Protein AF-A0A7C5TB62-F1 (afdb_monomer)

Structure (mmCIF, N/CA/C/O backbone):
data_AF-A0A7C5TB62-F1
#
_entry.id   AF-A0A7C5TB62-F1
#
loop_
_atom_site.group_PDB
_atom_site.id
_atom_site.type_symbol
_atom_site.label_atom_id
_atom_site.label_alt_id
_atom_site.label_comp_id
_atom_site.label_asym_id
_atom_site.label_entity_id
_atom_site.label_seq_id
_atom_site.pdbx_PDB_ins_code
_atom_site.Cartn_x
_atom_site.Cartn_y
_atom_site.Cartn_z
_atom_site.occupancy
_atom_site.B_iso_or_equiv
_atom_site.auth_seq_id
_atom_site.auth_comp_id
_atom_site.auth_asym_id
_atom_site.auth_atom_id
_atom_site.pdbx_PDB_model_num
ATOM 1 N N . MET A 1 1 ? 50.282 13.488 -34.162 1.00 50.22 1 MET A N 1
ATOM 2 C CA . MET A 1 1 ? 50.168 13.227 -32.706 1.00 50.22 1 MET A CA 1
ATOM 3 C C . MET A 1 1 ? 48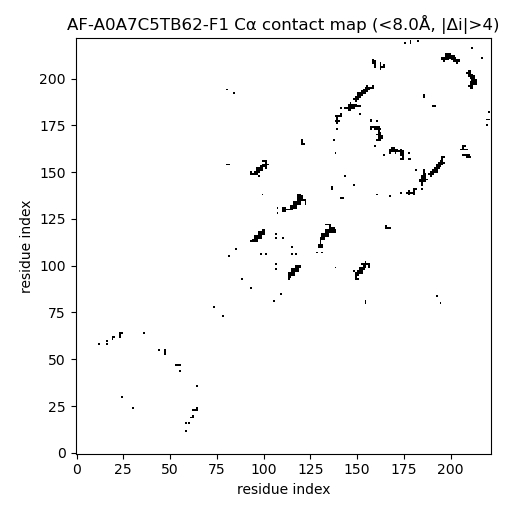.853 12.516 -32.414 1.00 50.22 1 MET A C 1
ATOM 5 O O . MET A 1 1 ? 47.792 13.112 -32.572 1.00 50.22 1 MET A O 1
ATOM 9 N N . PHE A 1 2 ? 48.908 11.233 -32.048 1.00 51.69 2 PHE A N 1
ATOM 10 C CA . PHE A 1 2 ? 47.725 10.450 -31.676 1.00 51.69 2 PHE A CA 1
ATOM 11 C C . PHE A 1 2 ? 47.099 11.044 -30.403 1.00 51.69 2 PHE A C 1
ATOM 13 O O . PHE A 1 2 ? 47.756 11.151 -29.369 1.00 51.69 2 PHE A O 1
ATOM 20 N N . ASN A 1 3 ? 45.838 11.477 -30.472 1.00 72.06 3 ASN A N 1
ATOM 21 C CA . ASN A 1 3 ? 45.173 12.125 -29.342 1.00 72.06 3 ASN A CA 1
ATOM 22 C C . ASN A 1 3 ? 44.682 11.064 -28.342 1.00 72.06 3 ASN A C 1
ATOM 24 O O . ASN A 1 3 ? 43.541 10.599 -28.401 1.00 72.06 3 ASN A O 1
ATOM 28 N N . LEU A 1 4 ? 45.564 10.699 -27.410 1.00 65.62 4 LEU A N 1
ATOM 29 C CA . LEU A 1 4 ? 45.335 9.730 -26.330 1.00 65.62 4 LEU A CA 1
ATOM 30 C C . LEU A 1 4 ? 44.057 10.011 -25.517 1.00 65.62 4 LEU A C 1
ATOM 32 O O . LEU A 1 4 ? 43.430 9.082 -25.007 1.00 65.62 4 LEU A O 1
ATOM 36 N N . ARG A 1 5 ? 43.616 11.275 -25.434 1.00 67.25 5 ARG A N 1
ATOM 37 C CA . ARG A 1 5 ? 42.381 11.670 -24.737 1.00 67.25 5 ARG A CA 1
ATOM 38 C C . ARG A 1 5 ? 41.126 11.257 -25.513 1.00 67.25 5 ARG A C 1
ATOM 40 O O . ARG A 1 5 ? 40.166 10.787 -24.905 1.00 67.25 5 ARG A O 1
ATOM 47 N N . LYS A 1 6 ? 41.143 11.361 -26.849 1.00 66.50 6 LYS A N 1
ATOM 48 C CA . LYS A 1 6 ? 40.056 10.854 -27.709 1.00 66.50 6 LYS A CA 1
ATOM 49 C C . LYS A 1 6 ? 39.968 9.327 -27.657 1.00 66.50 6 LYS A C 1
ATOM 51 O O . LYS A 1 6 ? 38.864 8.807 -27.526 1.00 66.50 6 LYS A O 1
ATOM 56 N N . LEU A 1 7 ? 41.109 8.631 -27.674 1.00 70.88 7 LEU A N 1
ATOM 57 C CA . LEU A 1 7 ? 41.158 7.167 -27.579 1.00 70.88 7 LEU A CA 1
ATOM 58 C C . LEU A 1 7 ? 40.640 6.660 -26.221 1.00 70.88 7 LEU A C 1
ATOM 60 O O . LEU A 1 7 ? 39.781 5.784 -26.188 1.00 70.88 7 LEU A O 1
ATOM 64 N N . LYS A 1 8 ? 41.078 7.264 -25.104 1.00 65.62 8 LYS A N 1
ATOM 65 C CA . LYS A 1 8 ? 40.567 6.934 -23.759 1.00 65.62 8 LYS A CA 1
ATOM 66 C C . LYS A 1 8 ? 39.061 7.157 -23.637 1.00 65.62 8 LYS A C 1
ATOM 68 O O . LYS A 1 8 ? 38.367 6.319 -23.069 1.00 65.62 8 LYS A O 1
ATOM 73 N N . ASN A 1 9 ? 38.545 8.262 -24.176 1.00 69.25 9 ASN A N 1
ATOM 74 C CA . ASN A 1 9 ? 37.107 8.522 -24.164 1.00 69.25 9 ASN A CA 1
ATOM 75 C C . ASN A 1 9 ? 36.345 7.502 -25.014 1.00 69.25 9 ASN A C 1
ATOM 77 O O . ASN A 1 9 ? 35.301 7.034 -24.586 1.00 69.25 9 ASN A O 1
ATOM 81 N N . TRP A 1 10 ? 36.860 7.123 -26.182 1.00 69.62 10 TRP A N 1
ATOM 82 C CA . TRP A 1 10 ? 36.234 6.116 -27.040 1.00 69.62 10 TRP A CA 1
ATOM 83 C C . TRP A 1 10 ? 36.214 4.718 -26.396 1.00 69.62 10 TRP A C 1
ATOM 85 O O . TRP A 1 10 ? 35.163 4.086 -26.360 1.00 69.62 10 TRP A O 1
ATOM 95 N N . LEU A 1 11 ? 37.318 4.288 -25.774 1.00 72.38 11 LEU A N 1
ATOM 96 C CA . LEU A 1 11 ? 37.386 3.028 -25.019 1.00 72.38 11 LEU A CA 1
ATOM 97 C C . LEU A 1 11 ? 36.409 3.007 -23.835 1.00 72.38 11 LEU A C 1
ATOM 99 O O . LEU A 1 11 ? 35.684 2.032 -23.662 1.00 72.38 11 LEU A O 1
ATOM 103 N N . LYS A 1 12 ? 36.311 4.103 -23.066 1.00 67.81 12 LYS A N 1
ATOM 104 C CA . LYS A 1 12 ? 35.312 4.228 -21.989 1.00 67.81 12 LYS A CA 1
ATOM 105 C C . LYS A 1 12 ? 33.880 4.061 -22.503 1.00 67.81 12 LYS A C 1
ATOM 107 O O . LYS A 1 12 ? 33.070 3.437 -21.828 1.00 67.81 12 LYS A O 1
ATOM 112 N N . LYS A 1 13 ? 33.568 4.589 -23.693 1.00 70.19 13 LYS A N 1
ATOM 113 C CA . LYS A 1 13 ? 32.240 4.452 -24.315 1.00 70.19 13 LYS A CA 1
ATOM 114 C C . LYS A 1 13 ? 31.927 3.008 -24.694 1.00 70.19 13 LYS A C 1
ATOM 116 O O . LYS A 1 13 ? 30.808 2.566 -24.460 1.00 70.19 13 LYS A O 1
ATOM 121 N N . ILE A 1 14 ? 32.906 2.287 -25.244 1.00 74.62 14 ILE A N 1
ATOM 122 C CA . ILE A 1 14 ? 32.757 0.867 -25.587 1.00 74.62 14 ILE A CA 1
ATOM 123 C C . ILE A 1 14 ? 32.511 0.048 -24.326 1.00 74.62 14 ILE A C 1
ATOM 125 O O . ILE A 1 14 ? 31.526 -0.677 -24.280 1.00 74.62 14 ILE A O 1
ATOM 129 N N . VAL A 1 15 ? 33.337 0.230 -23.292 1.00 73.38 15 VAL A N 1
ATOM 130 C CA . VAL A 1 15 ? 33.198 -0.486 -22.014 1.00 73.38 15 VAL A CA 1
ATOM 131 C C . VAL A 1 15 ? 31.832 -0.223 -21.371 1.00 73.38 15 VAL A C 1
ATOM 133 O O . VAL A 1 15 ? 31.190 -1.152 -20.890 1.00 73.38 15 VAL A O 1
ATOM 136 N N . LEU A 1 16 ? 31.349 1.024 -21.402 1.00 68.62 16 LEU A N 1
ATOM 137 C CA . LEU A 1 16 ? 30.034 1.381 -20.863 1.00 68.62 16 LEU A CA 1
ATOM 138 C C . LEU A 1 16 ? 28.890 0.723 -21.650 1.00 68.62 16 LEU A C 1
ATOM 140 O O . LEU A 1 16 ? 27.920 0.258 -21.057 1.00 68.62 16 LEU A O 1
ATOM 144 N N . LEU A 1 17 ? 28.998 0.677 -22.981 1.00 70.56 17 LEU A N 1
ATOM 145 C CA . LEU A 1 17 ? 28.003 0.044 -23.845 1.00 70.56 17 LEU A CA 1
ATOM 146 C C . LEU A 1 17 ? 27.979 -1.475 -23.640 1.00 70.56 17 LEU A C 1
ATOM 148 O O . LEU A 1 17 ? 26.904 -2.044 -23.463 1.00 70.56 17 LEU A O 1
ATOM 152 N N . THR A 1 18 ? 29.148 -2.123 -23.607 1.00 70.94 18 THR A N 1
ATOM 153 C CA . THR A 1 18 ? 29.250 -3.563 -23.341 1.00 70.94 18 THR A CA 1
ATOM 154 C C . THR A 1 18 ? 28.724 -3.902 -21.953 1.00 70.94 18 THR A C 1
ATOM 156 O O . THR A 1 18 ? 27.965 -4.850 -21.819 1.00 70.94 18 THR A O 1
ATOM 159 N N . TYR A 1 19 ? 29.037 -3.090 -20.940 1.00 72.12 19 TYR A N 1
ATOM 160 C CA . TYR A 1 19 ? 28.526 -3.267 -19.580 1.00 72.12 19 TYR A CA 1
ATOM 161 C C . TYR A 1 19 ? 26.996 -3.157 -19.513 1.00 72.12 19 TYR A C 1
ATOM 163 O O . TYR A 1 19 ? 26.347 -4.022 -18.937 1.00 72.12 19 TYR A O 1
ATOM 171 N N . LYS A 1 20 ? 26.396 -2.147 -20.161 1.00 68.06 20 LYS A N 1
ATOM 172 C CA . LYS A 1 20 ? 24.930 -2.003 -20.241 1.00 68.06 20 LYS A CA 1
ATOM 173 C C . LYS A 1 20 ? 24.262 -3.204 -20.917 1.00 68.06 20 LYS A C 1
ATOM 175 O O . LYS A 1 20 ? 23.208 -3.641 -20.467 1.00 68.06 20 LYS A O 1
ATOM 180 N N . ILE A 1 21 ? 24.863 -3.726 -21.989 1.00 66.12 21 ILE A N 1
ATOM 181 C CA . ILE A 1 21 ? 24.357 -4.907 -22.702 1.00 66.12 21 ILE A CA 1
ATOM 182 C C . ILE A 1 21 ? 24.455 -6.149 -21.808 1.00 66.12 21 ILE A C 1
ATOM 184 O O . ILE A 1 21 ? 23.467 -6.855 -21.657 1.00 66.12 21 ILE A O 1
ATOM 188 N N . VAL A 1 22 ? 25.609 -6.388 -21.178 1.00 66.56 22 VAL A N 1
ATOM 189 C CA . VAL A 1 22 ? 25.832 -7.546 -20.295 1.00 66.56 22 VAL A CA 1
ATOM 190 C C . VAL A 1 22 ? 24.907 -7.507 -19.075 1.00 66.56 22 VAL A C 1
ATOM 192 O O . VAL A 1 22 ? 24.236 -8.495 -18.798 1.00 66.56 22 VAL A O 1
ATOM 195 N N . ASN A 1 23 ? 24.765 -6.357 -18.411 1.00 62.38 23 ASN A N 1
ATOM 196 C CA . ASN A 1 23 ? 23.842 -6.212 -17.280 1.00 62.38 23 ASN A CA 1
ATOM 197 C C . ASN A 1 23 ? 22.369 -6.411 -17.670 1.00 62.38 23 ASN A C 1
ATOM 199 O O . ASN A 1 23 ? 21.581 -6.882 -16.856 1.00 62.38 23 ASN A O 1
ATOM 203 N N . SER A 1 24 ? 21.980 -6.059 -18.900 1.00 59.78 24 SER A N 1
ATOM 204 C CA . SER A 1 24 ? 20.624 -6.311 -19.417 1.00 59.78 24 SER A CA 1
ATOM 205 C C . SER A 1 24 ? 20.353 -7.820 -19.585 1.00 59.78 24 SER A C 1
ATOM 207 O O . SER A 1 24 ? 19.219 -8.272 -19.437 1.00 59.78 24 SER A O 1
ATOM 209 N N . ILE A 1 25 ? 21.406 -8.617 -19.818 1.00 60.88 25 ILE A N 1
ATOM 210 C CA . ILE A 1 25 ? 21.339 -10.069 -20.045 1.00 60.88 25 ILE A CA 1
ATOM 211 C C . ILE A 1 25 ? 21.260 -10.876 -18.731 1.00 60.88 25 ILE A C 1
ATOM 213 O O . ILE A 1 25 ? 20.674 -11.957 -18.725 1.00 60.88 25 ILE A O 1
ATOM 217 N N . GLU A 1 26 ? 21.779 -10.378 -17.601 1.00 51.88 26 GLU A N 1
ATOM 218 C CA . GLU A 1 26 ? 21.801 -11.138 -16.331 1.00 51.88 26 GLU A CA 1
ATOM 219 C C . GLU A 1 26 ? 20.421 -11.328 -15.660 1.00 51.88 26 GLU A C 1
ATOM 221 O O . GLU A 1 26 ? 20.274 -12.155 -14.753 1.00 51.88 26 GLU A O 1
ATOM 226 N N . SER A 1 27 ? 19.362 -10.653 -16.124 1.00 49.59 27 SER A N 1
ATOM 227 C CA . SER A 1 27 ? 18.001 -10.905 -15.625 1.00 49.59 27 SER A CA 1
ATOM 228 C C . SER A 1 27 ? 17.363 -12.123 -16.318 1.00 49.59 27 SER A C 1
ATOM 230 O O . SER A 1 27 ? 16.772 -12.040 -17.386 1.00 49.59 27 SER A O 1
ATOM 232 N N . LYS A 1 28 ? 17.561 -13.289 -15.692 1.00 56.78 28 LYS A N 1
ATOM 233 C CA . LYS A 1 28 ? 16.889 -14.593 -15.874 1.00 56.78 28 LYS A CA 1
ATOM 234 C C . LYS A 1 28 ? 15.894 -14.727 -17.056 1.00 56.78 28 LYS A C 1
ATOM 236 O O . LYS A 1 28 ? 14.739 -14.329 -16.946 1.00 56.78 28 LYS A O 1
ATOM 241 N N . ARG A 1 29 ? 16.326 -15.556 -18.023 1.00 50.16 29 ARG A N 1
ATOM 242 C CA . ARG A 1 29 ? 15.610 -16.321 -19.080 1.00 50.16 29 ARG A CA 1
ATOM 243 C C . ARG A 1 29 ? 15.774 -15.785 -20.512 1.00 50.16 29 ARG A C 1
ATOM 245 O O . ARG A 1 29 ? 15.349 -14.691 -20.842 1.00 50.16 29 ARG A O 1
ATOM 252 N N . ASN A 1 30 ? 16.301 -16.683 -21.351 1.00 50.06 30 ASN A N 1
ATOM 253 C CA . ASN A 1 30 ? 16.510 -16.627 -22.802 1.00 50.06 30 ASN A CA 1
ATOM 254 C C . ASN A 1 30 ? 17.596 -15.674 -23.313 1.00 50.06 30 ASN A C 1
ATOM 256 O O . ASN A 1 30 ? 17.348 -14.550 -23.736 1.00 50.06 30 ASN A O 1
ATOM 260 N N . ILE A 1 31 ? 18.809 -16.218 -23.412 1.00 61.00 31 ILE A N 1
ATOM 261 C CA . ILE A 1 31 ? 19.751 -15.780 -24.440 1.00 61.00 31 ILE A CA 1
ATOM 262 C C . ILE A 1 31 ? 19.246 -16.336 -25.787 1.00 61.00 31 ILE A C 1
ATOM 264 O O . ILE A 1 31 ? 18.800 -17.480 -25.847 1.00 61.00 31 ILE A O 1
ATOM 268 N N . PHE A 1 32 ? 19.375 -15.514 -26.836 1.00 61.81 32 PHE A N 1
ATOM 269 C CA . PHE A 1 32 ? 19.301 -15.828 -28.276 1.00 61.81 32 PHE A CA 1
ATOM 270 C C . PHE A 1 32 ? 17.989 -15.523 -29.021 1.00 61.81 32 PHE A C 1
ATOM 272 O O . PHE A 1 32 ? 17.311 -16.408 -29.523 1.00 61.81 32 PHE A O 1
ATOM 279 N N . ASP A 1 33 ? 17.714 -14.229 -29.209 1.00 66.44 33 ASP A N 1
ATOM 280 C CA . ASP A 1 33 ? 17.779 -13.603 -30.543 1.00 66.44 33 ASP A CA 1
ATOM 281 C C . ASP A 1 33 ? 17.846 -12.074 -30.374 1.00 66.44 33 ASP A C 1
ATOM 283 O O . ASP A 1 33 ? 16.847 -11.428 -30.075 1.00 66.44 33 ASP A O 1
ATOM 287 N N . LEU A 1 34 ? 19.033 -11.477 -30.528 1.00 82.81 34 LEU A N 1
ATOM 288 C CA . LEU A 1 34 ? 19.203 -10.014 -30.532 1.00 82.81 34 LEU A CA 1
ATOM 289 C C . LEU A 1 34 ? 19.105 -9.424 -31.946 1.00 82.81 34 LEU A C 1
ATOM 291 O O . LEU A 1 34 ? 19.269 -8.213 -32.118 1.00 82.81 34 LEU A O 1
ATOM 295 N N . SER A 1 35 ? 18.852 -10.248 -32.969 1.00 87.81 35 SER A N 1
ATOM 296 C CA . SER A 1 35 ? 18.788 -9.795 -34.360 1.00 87.81 35 SER A CA 1
ATOM 297 C C . SER A 1 35 ? 17.712 -8.733 -34.543 1.00 87.81 35 SER A C 1
ATOM 299 O O . SER A 1 35 ? 17.954 -7.729 -35.214 1.00 87.81 35 SER A O 1
ATOM 301 N N . TRP A 1 36 ? 16.562 -8.890 -33.875 1.00 90.00 36 TRP A N 1
ATOM 302 C CA . TRP A 1 36 ? 15.505 -7.885 -33.889 1.00 90.00 36 TRP A CA 1
ATOM 303 C C . TRP A 1 36 ? 16.006 -6.555 -33.330 1.00 90.00 36 TRP A C 1
ATOM 305 O O . TRP A 1 36 ? 15.725 -5.519 -33.920 1.00 90.00 36 TRP A O 1
ATOM 315 N N . TYR A 1 37 ? 16.779 -6.574 -32.241 1.00 92.50 37 TYR A N 1
ATOM 316 C CA . TYR A 1 37 ? 17.252 -5.366 -31.575 1.00 92.50 37 TYR A CA 1
ATOM 317 C C . TYR A 1 37 ? 18.233 -4.611 -32.467 1.00 92.50 37 TYR A C 1
ATOM 319 O O . TYR A 1 37 ? 18.065 -3.417 -32.707 1.00 92.50 37 TYR A O 1
ATOM 327 N N . PHE A 1 38 ? 19.228 -5.309 -33.019 1.00 92.38 38 PHE A N 1
ATOM 328 C CA . PHE A 1 38 ? 20.210 -4.691 -33.910 1.00 92.38 38 PHE A CA 1
ATOM 329 C C . PHE A 1 38 ? 19.594 -4.233 -35.236 1.00 92.38 38 PHE A C 1
ATOM 331 O O . PHE A 1 38 ? 19.958 -3.169 -35.742 1.00 92.38 38 PHE A O 1
ATOM 338 N N . ARG A 1 39 ? 18.627 -4.983 -35.779 1.00 94.81 39 ARG A N 1
ATOM 339 C CA . ARG A 1 39 ? 17.846 -4.563 -36.949 1.00 94.81 39 ARG A CA 1
ATOM 340 C C . ARG A 1 39 ? 17.072 -3.281 -36.652 1.00 94.81 39 ARG A C 1
ATOM 342 O O . ARG A 1 39 ? 17.191 -2.320 -37.411 1.00 94.81 39 ARG A O 1
ATOM 349 N N . ASP A 1 40 ? 16.317 -3.253 -35.557 1.00 95.44 40 ASP A N 1
ATOM 350 C CA . ASP A 1 40 ? 15.497 -2.106 -35.165 1.00 95.44 40 ASP A CA 1
ATOM 351 C C . ASP A 1 40 ? 16.401 -0.886 -34.869 1.00 95.44 40 ASP A C 1
ATOM 353 O O . ASP A 1 40 ? 16.106 0.220 -35.322 1.00 95.44 40 ASP A O 1
ATOM 357 N N . LEU A 1 41 ? 17.566 -1.086 -34.237 1.00 95.25 41 LEU A N 1
ATOM 358 C CA . LEU A 1 41 ? 18.580 -0.049 -34.006 1.00 95.25 41 LEU A CA 1
ATOM 359 C C . LEU A 1 41 ? 19.132 0.535 -35.314 1.00 95.25 41 LEU A C 1
ATOM 361 O O . LEU A 1 41 ? 19.226 1.756 -35.462 1.00 95.25 41 LEU A O 1
ATOM 365 N N . PHE A 1 42 ? 19.492 -0.316 -36.277 1.00 94.75 42 PHE A N 1
ATOM 366 C CA . PHE A 1 42 ? 19.984 0.130 -37.578 1.00 94.75 42 PHE A CA 1
ATOM 367 C C . PHE A 1 42 ? 18.920 0.932 -38.332 1.00 94.75 42 PHE A C 1
ATOM 369 O O . PHE A 1 42 ? 19.208 2.023 -38.835 1.00 94.75 42 PHE A O 1
ATOM 376 N N . VAL A 1 43 ? 17.684 0.428 -38.370 1.00 96.25 43 VAL A N 1
ATOM 377 C CA . VAL A 1 43 ? 16.547 1.113 -38.998 1.00 96.25 43 VAL A CA 1
ATOM 378 C C . VAL A 1 43 ? 16.302 2.465 -38.323 1.00 96.25 43 VAL A C 1
ATOM 380 O O . VAL A 1 43 ? 16.259 3.491 -39.008 1.00 96.25 43 VAL A O 1
ATOM 383 N N . PHE A 1 44 ? 16.236 2.502 -36.98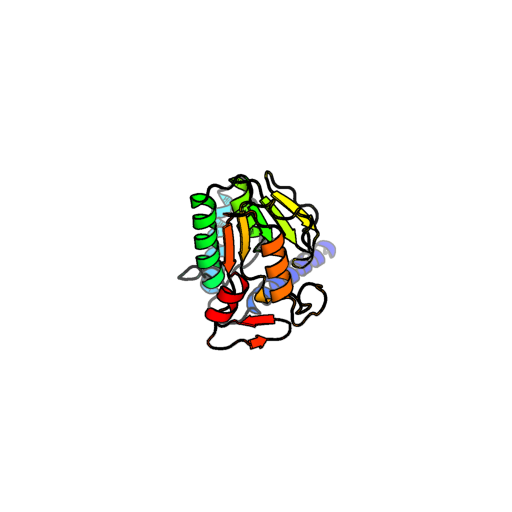9 1.00 96.12 44 PHE A N 1
ATOM 384 C CA . PHE A 1 44 ? 16.023 3.735 -36.235 1.00 96.12 44 PHE A CA 1
ATOM 385 C C . PHE A 1 44 ? 17.151 4.751 -36.452 1.00 96.12 44 PHE A C 1
ATOM 387 O O . PHE A 1 44 ? 16.867 5.926 -36.660 1.00 96.12 44 PHE A O 1
ATOM 394 N N . SER A 1 45 ? 18.418 4.320 -36.512 1.00 94.38 45 SER A N 1
ATOM 395 C CA . SER A 1 45 ? 19.568 5.212 -36.752 1.00 94.38 45 SER A CA 1
ATOM 396 C C . SER A 1 45 ? 19.496 5.978 -38.080 1.00 94.38 45 SER A C 1
ATOM 398 O O . SER A 1 45 ? 20.011 7.092 -38.199 1.00 94.38 45 SER A O 1
ATOM 400 N N . LYS A 1 46 ? 18.854 5.390 -39.098 1.00 94.38 46 LYS A N 1
ATOM 401 C CA . LYS A 1 46 ? 18.619 6.045 -40.390 1.00 94.38 46 LYS A CA 1
ATOM 402 C C . LYS A 1 46 ? 17.439 7.005 -40.315 1.00 94.38 46 LYS A C 1
ATOM 404 O O . LYS A 1 46 ? 17.524 8.111 -40.844 1.00 94.38 46 LYS A O 1
ATOM 409 N N . LEU A 1 47 ? 16.349 6.576 -39.678 1.00 95.44 47 LEU A N 1
ATOM 410 C CA . LEU A 1 47 ? 15.119 7.358 -39.551 1.00 95.44 47 LEU A CA 1
ATOM 411 C C . LEU A 1 47 ? 15.291 8.577 -38.641 1.00 95.44 47 LEU A C 1
ATOM 413 O O . LEU A 1 47 ? 14.749 9.638 -38.948 1.00 95.44 47 LEU A O 1
ATOM 417 N N . SER A 1 48 ? 16.081 8.457 -37.572 1.00 94.44 48 SER A N 1
ATOM 418 C CA . SER A 1 48 ? 16.293 9.518 -36.583 1.00 94.44 48 SER A CA 1
ATOM 419 C C . SER A 1 48 ? 16.854 10.800 -37.200 1.00 94.44 48 SER A C 1
ATOM 421 O O . SER A 1 48 ? 16.487 11.887 -36.770 1.00 94.44 48 SER A O 1
ATOM 423 N N . ARG A 1 49 ? 17.629 10.702 -38.292 1.00 92.06 49 ARG A N 1
ATOM 424 C CA . ARG A 1 49 ? 18.162 11.855 -39.047 1.00 92.06 49 ARG A CA 1
ATOM 425 C C . ARG A 1 49 ? 17.084 12.802 -39.584 1.00 92.06 49 ARG A C 1
ATOM 427 O O . ARG A 1 49 ? 17.386 13.955 -39.875 1.00 92.06 49 ARG A O 1
ATOM 434 N N . LYS A 1 50 ? 15.845 12.325 -39.747 1.00 95.12 50 LYS A N 1
ATOM 435 C CA . LYS A 1 50 ? 14.713 13.148 -40.198 1.00 95.12 50 LYS A CA 1
ATOM 436 C C . LYS A 1 50 ? 14.139 14.019 -39.078 1.00 95.12 50 LYS A C 1
ATOM 438 O O . LYS A 1 50 ? 13.565 15.064 -39.368 1.00 95.12 50 LYS A O 1
ATOM 443 N N . ASN A 1 51 ? 14.284 13.611 -37.817 1.00 94.75 51 ASN A N 1
ATOM 444 C CA . ASN A 1 51 ? 13.760 14.347 -36.674 1.00 94.75 51 ASN A CA 1
ATOM 445 C C . ASN A 1 51 ? 14.841 15.267 -36.092 1.00 94.75 51 ASN A C 1
ATOM 447 O O . ASN A 1 51 ? 15.677 14.835 -35.307 1.00 94.75 51 ASN A O 1
ATOM 451 N N . LYS A 1 52 ? 14.803 16.552 -36.461 1.00 93.56 52 LYS A N 1
ATOM 452 C CA . LYS A 1 52 ? 15.777 17.558 -35.998 1.00 93.56 52 LYS A CA 1
ATOM 453 C C . LYS A 1 52 ? 15.602 17.967 -34.527 1.00 93.56 52 LYS A C 1
ATOM 455 O O . LYS A 1 52 ? 16.490 18.613 -33.985 1.00 93.56 52 LYS A O 1
ATOM 460 N N . ASN A 1 53 ? 14.488 17.592 -33.893 1.00 96.06 53 ASN A N 1
ATOM 461 C CA . ASN A 1 53 ? 14.181 17.953 -32.506 1.00 96.06 53 ASN A CA 1
ATOM 462 C C . ASN A 1 53 ? 14.741 16.947 -31.488 1.00 96.06 53 ASN A C 1
ATOM 464 O O . ASN A 1 53 ? 14.720 17.223 -30.293 1.00 96.06 53 ASN A O 1
ATOM 468 N N . LEU A 1 54 ? 15.220 15.781 -31.938 1.00 93.69 54 LEU A N 1
ATOM 469 C CA . LEU A 1 54 ? 15.760 14.730 -31.076 1.00 93.69 54 LEU A CA 1
ATOM 470 C C . LEU A 1 54 ? 17.196 14.394 -31.475 1.00 93.69 54 LEU A C 1
ATOM 472 O O . LEU A 1 54 ? 17.514 14.240 -32.652 1.00 93.69 54 LEU A O 1
ATOM 476 N N . ILE A 1 55 ? 18.063 14.235 -30.477 1.00 92.44 55 ILE A N 1
ATOM 477 C CA . ILE A 1 55 ? 19.458 13.844 -30.678 1.00 92.44 55 ILE A CA 1
ATOM 478 C C . ILE A 1 55 ? 19.568 12.335 -30.471 1.00 92.44 55 ILE A C 1
ATOM 480 O O . ILE A 1 55 ? 19.226 11.819 -29.411 1.00 92.44 55 ILE A O 1
ATOM 484 N N . PHE A 1 56 ? 20.070 11.625 -31.479 1.00 93.50 56 PHE A N 1
ATOM 485 C CA . PHE A 1 56 ? 20.375 10.201 -31.381 1.00 93.50 56 PHE A CA 1
ATOM 486 C C . PHE A 1 56 ? 21.889 9.988 -31.378 1.00 93.50 56 PHE A C 1
ATOM 488 O O . PHE A 1 56 ? 22.548 10.212 -32.395 1.00 93.50 56 PHE A O 1
ATOM 495 N N . ASN A 1 57 ? 22.433 9.504 -30.258 1.00 91.75 57 ASN A N 1
ATOM 496 C CA . ASN A 1 57 ? 23.834 9.105 -30.154 1.00 91.75 57 ASN A CA 1
ATOM 497 C C . ASN A 1 57 ? 23.951 7.629 -29.775 1.00 91.75 57 ASN A C 1
ATOM 499 O O . ASN A 1 57 ? 23.296 7.157 -28.850 1.00 91.75 57 ASN A O 1
ATOM 503 N N . LEU A 1 58 ? 24.889 6.921 -30.407 1.00 86.88 58 LEU A N 1
ATOM 504 C CA . LEU A 1 58 ? 25.149 5.508 -30.104 1.00 86.88 58 LEU A CA 1
ATOM 505 C C . LEU A 1 58 ? 25.630 5.266 -28.659 1.00 86.88 58 LEU A C 1
ATOM 507 O O . LEU A 1 58 ? 25.468 4.173 -28.132 1.00 86.88 58 LEU A O 1
ATOM 511 N N . ILE A 1 59 ? 26.220 6.273 -28.008 1.00 88.31 59 ILE A N 1
ATOM 512 C CA . ILE A 1 59 ? 26.658 6.177 -26.604 1.00 88.31 59 ILE A CA 1
ATOM 513 C C . ILE A 1 59 ? 25.477 6.181 -25.616 1.00 88.31 59 ILE A C 1
ATOM 515 O O . ILE A 1 59 ? 25.562 5.586 -24.539 1.00 88.31 59 ILE A O 1
ATOM 519 N N . ASP A 1 60 ? 24.370 6.815 -26.000 1.00 91.31 60 ASP A N 1
ATOM 520 C CA . ASP A 1 60 ? 23.194 6.993 -25.145 1.00 91.31 60 ASP A CA 1
ATOM 521 C C . ASP A 1 60 ? 22.218 5.811 -25.265 1.00 91.31 60 ASP A C 1
ATOM 523 O O . ASP A 1 60 ? 21.167 5.801 -24.631 1.00 91.31 60 ASP A O 1
ATOM 527 N N . ILE A 1 61 ? 22.577 4.779 -26.038 1.00 91.56 61 ILE A N 1
ATOM 528 C CA . ILE A 1 61 ? 21.777 3.564 -26.188 1.00 91.56 61 ILE A CA 1
ATOM 529 C C . ILE A 1 61 ? 21.577 2.877 -24.826 1.00 91.56 61 ILE A C 1
ATOM 531 O O . ILE A 1 61 ? 22.512 2.712 -24.031 1.00 91.56 61 ILE A O 1
ATOM 535 N N . TYR A 1 62 ? 20.336 2.446 -24.591 1.00 89.56 62 TYR A N 1
ATOM 536 C CA . TYR A 1 62 ? 19.897 1.703 -23.415 1.00 89.56 62 TYR A CA 1
ATOM 537 C C . TYR A 1 62 ? 19.013 0.517 -23.859 1.00 89.56 62 TYR A C 1
ATOM 539 O O . TYR A 1 62 ? 17.865 0.731 -24.251 1.00 89.56 62 TYR A O 1
ATOM 547 N N . PRO A 1 63 ? 19.547 -0.720 -23.917 1.00 89.44 63 PRO A N 1
ATOM 548 C CA . PRO A 1 63 ? 18.801 -1.886 -24.397 1.00 89.44 63 PRO A CA 1
ATOM 549 C C . PRO A 1 63 ? 17.761 -2.397 -23.381 1.00 89.44 63 PRO A C 1
ATOM 551 O O . PRO A 1 63 ? 18.125 -2.994 -22.367 1.00 89.44 63 PRO A O 1
ATOM 554 N N . CYS A 1 64 ? 16.472 -2.238 -23.696 1.00 89.12 64 CYS A N 1
ATOM 555 C CA . CYS A 1 64 ? 15.353 -2.857 -22.971 1.00 89.12 64 CYS A CA 1
ATOM 556 C C . CYS A 1 64 ? 14.938 -4.170 -23.656 1.00 89.12 64 CYS A C 1
ATOM 558 O O . CYS A 1 64 ? 13.961 -4.225 -24.402 1.00 89.12 64 CYS A O 1
ATOM 560 N N . LEU A 1 65 ? 15.741 -5.221 -23.482 1.00 87.69 65 LEU A N 1
ATOM 561 C CA . LEU A 1 65 ? 15.627 -6.453 -24.276 1.00 87.69 65 LEU A CA 1
ATOM 562 C C . LEU A 1 65 ? 14.415 -7.318 -23.906 1.00 87.69 65 LEU A C 1
ATOM 564 O O . LEU A 1 65 ? 13.926 -8.074 -24.743 1.00 87.69 65 LEU A O 1
ATOM 568 N N . ASN A 1 66 ? 13.908 -7.161 -22.684 1.00 83.94 66 ASN A N 1
ATOM 569 C CA . ASN A 1 66 ? 12.856 -8.007 -22.125 1.00 83.94 66 ASN A CA 1
ATOM 570 C C . ASN A 1 66 ? 11.448 -7.409 -22.259 1.00 83.94 66 ASN A C 1
ATOM 572 O O . ASN A 1 66 ? 10.479 -8.082 -21.926 1.00 83.94 66 ASN A O 1
ATOM 576 N N . ASP A 1 67 ? 11.314 -6.182 -22.772 1.00 88.25 67 ASP A N 1
ATOM 577 C CA . ASP A 1 67 ? 10.027 -5.473 -22.810 1.00 88.25 67 ASP A CA 1
ATOM 578 C C . ASP A 1 67 ? 9.181 -5.848 -24.036 1.00 88.25 67 ASP A C 1
ATOM 580 O O . ASP A 1 67 ? 7.952 -5.744 -24.007 1.00 88.25 67 ASP A O 1
ATOM 584 N N . LYS A 1 68 ? 9.819 -6.317 -25.120 1.00 88.50 68 LYS A N 1
ATOM 585 C CA . LYS A 1 68 ? 9.159 -6.714 -26.377 1.00 88.50 68 LYS A CA 1
ATOM 586 C C . LYS A 1 68 ? 8.493 -8.089 -26.239 1.00 88.50 68 LYS A C 1
ATOM 588 O O . LYS A 1 68 ? 8.886 -9.070 -26.867 1.00 88.50 68 LYS A O 1
ATOM 593 N N . THR A 1 69 ? 7.479 -8.151 -25.386 1.00 89.19 69 THR A N 1
ATOM 594 C CA . THR A 1 69 ? 6.703 -9.350 -25.050 1.00 89.19 69 THR A CA 1
ATOM 595 C C . THR A 1 69 ? 5.389 -9.406 -25.834 1.00 89.19 69 THR A C 1
ATOM 597 O O . THR A 1 69 ? 4.917 -8.399 -26.358 1.00 89.19 69 THR A O 1
ATOM 600 N N . LYS A 1 70 ? 4.777 -10.597 -25.938 1.00 94.31 70 LYS A N 1
ATOM 601 C CA . LYS A 1 70 ? 3.449 -10.760 -26.568 1.00 94.31 70 LYS A CA 1
ATOM 602 C C . LYS A 1 70 ? 2.310 -10.194 -25.711 1.00 94.31 70 LYS A C 1
ATOM 604 O O . LYS A 1 70 ? 1.275 -9.816 -26.249 1.00 94.31 70 LYS A O 1
ATOM 609 N N . HIS A 1 71 ? 2.499 -10.169 -24.394 1.00 93.56 71 HIS A N 1
ATOM 610 C CA . HIS A 1 71 ? 1.508 -9.735 -23.417 1.00 93.56 71 HIS A CA 1
ATOM 611 C C . HIS A 1 71 ? 2.187 -8.894 -22.346 1.00 93.56 71 HIS A C 1
ATOM 613 O O . HIS A 1 71 ? 3.277 -9.238 -21.896 1.00 93.56 71 HIS A O 1
ATOM 619 N N . THR A 1 72 ? 1.515 -7.837 -21.899 1.00 91.81 72 THR A N 1
ATOM 620 C CA . THR A 1 72 ? 1.976 -7.028 -20.772 1.00 91.81 72 THR A CA 1
ATOM 621 C C . THR A 1 72 ? 1.946 -7.862 -19.486 1.00 91.81 72 THR A C 1
ATOM 623 O O . THR A 1 72 ? 0.885 -8.392 -19.148 1.00 91.81 72 THR A O 1
ATOM 626 N N . PRO A 1 73 ? 3.067 -7.994 -18.755 1.00 90.69 73 PRO A N 1
ATOM 627 C CA . PRO A 1 73 ? 3.069 -8.684 -17.473 1.00 90.69 73 PRO A CA 1
ATOM 628 C C . PRO A 1 73 ? 2.266 -7.883 -16.442 1.00 90.69 73 PRO A C 1
ATOM 630 O O . PRO A 1 73 ? 2.429 -6.669 -16.318 1.00 90.69 73 PRO A O 1
ATOM 633 N N . VAL A 1 74 ? 1.413 -8.576 -15.692 1.00 90.81 74 VAL A N 1
ATOM 634 C CA . VAL A 1 74 ? 0.604 -8.008 -14.609 1.00 90.81 74 VAL A CA 1
ATOM 635 C C . VAL A 1 74 ? 0.816 -8.866 -13.369 1.00 90.81 74 VAL A C 1
ATOM 637 O O . VAL A 1 74 ? 0.679 -10.085 -13.442 1.00 90.81 74 VAL A O 1
ATOM 640 N N . GLU A 1 75 ? 1.158 -8.238 -12.244 1.00 90.69 75 GLU A N 1
ATOM 641 C CA . GLU A 1 75 ? 1.111 -8.897 -10.937 1.00 90.69 75 GLU A CA 1
ATOM 642 C C . GLU A 1 75 ? -0.362 -8.904 -10.488 1.00 90.69 75 GLU A C 1
ATOM 644 O O . GLU A 1 75 ? -0.938 -7.830 -10.302 1.00 90.69 75 GLU A O 1
ATOM 649 N N . PRO A 1 76 ? -1.020 -10.074 -10.426 1.00 90.25 76 PRO A N 1
ATOM 650 C CA . PRO A 1 76 ? -2.470 -10.133 -10.297 1.00 90.25 76 PRO A CA 1
ATOM 651 C C . PRO A 1 76 ? -2.978 -9.670 -8.929 1.00 90.25 76 PRO A C 1
ATOM 653 O O . PRO A 1 76 ? -4.061 -9.091 -8.873 1.00 90.25 76 PRO A O 1
ATOM 656 N N . ILE A 1 77 ? -2.238 -9.908 -7.842 1.00 90.44 77 ILE A N 1
ATOM 657 C CA . ILE A 1 77 ? -2.721 -9.648 -6.480 1.00 90.44 77 ILE A CA 1
ATOM 658 C C . ILE A 1 77 ? -2.946 -8.148 -6.288 1.00 90.44 77 ILE A C 1
ATOM 660 O O . ILE A 1 77 ? -4.078 -7.724 -6.053 1.00 90.44 77 ILE A O 1
ATOM 664 N N . TYR A 1 78 ? -1.907 -7.338 -6.480 1.00 93.00 78 TYR A N 1
ATOM 665 C CA . TYR A 1 78 ? -1.990 -5.886 -6.372 1.00 93.00 78 TYR A CA 1
ATOM 666 C C . TYR A 1 78 ? -2.875 -5.295 -7.466 1.00 93.00 78 TYR A C 1
ATOM 668 O O . TYR A 1 78 ? -3.622 -4.360 -7.199 1.00 93.00 78 TYR A O 1
ATOM 676 N N . PHE A 1 79 ? -2.870 -5.858 -8.681 1.00 95.25 79 PHE A N 1
ATOM 677 C CA . PHE A 1 79 ? -3.717 -5.354 -9.764 1.00 95.25 79 PHE A CA 1
ATOM 678 C C . PHE A 1 79 ? -5.210 -5.401 -9.411 1.00 95.25 79 PHE A C 1
ATOM 680 O O . PHE A 1 79 ? -5.906 -4.390 -9.530 1.00 95.25 79 PHE A O 1
ATOM 687 N N . TYR A 1 80 ? -5.710 -6.555 -8.960 1.00 97.19 80 TYR A N 1
ATOM 688 C CA . TYR A 1 80 ? -7.124 -6.693 -8.608 1.00 97.19 80 TYR A CA 1
ATOM 689 C C . TYR A 1 80 ? -7.460 -6.016 -7.279 1.00 97.19 80 TYR A C 1
ATOM 691 O O . TYR A 1 80 ? -8.511 -5.378 -7.179 1.00 97.19 80 TYR A O 1
ATOM 699 N N . GLN A 1 81 ? -6.578 -6.117 -6.282 1.00 97.19 81 GLN A N 1
ATOM 700 C CA . GLN A 1 81 ? -6.749 -5.476 -4.980 1.00 97.19 81 GLN A CA 1
ATOM 701 C C . GLN A 1 81 ? -6.886 -3.961 -5.110 1.00 97.19 81 GLN A C 1
ATOM 703 O O . GLN A 1 81 ? -7.848 -3.381 -4.607 1.00 97.19 81 GLN A O 1
ATOM 708 N N . ASP A 1 82 ? -5.940 -3.324 -5.796 1.00 97.50 82 ASP A N 1
ATOM 709 C CA . ASP A 1 82 ? -5.863 -1.870 -5.869 1.00 97.50 82 ASP A CA 1
ATOM 710 C C . ASP A 1 82 ? -7.058 -1.306 -6.646 1.00 97.50 82 ASP A C 1
ATOM 712 O O . ASP A 1 82 ? -7.666 -0.316 -6.231 1.00 97.50 82 ASP A O 1
ATOM 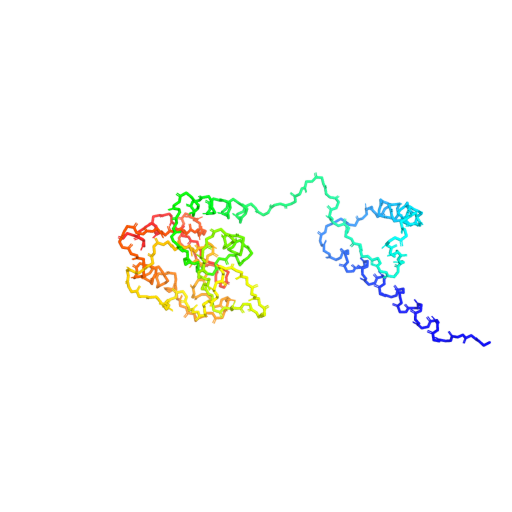716 N N . ALA A 1 83 ? -7.463 -1.980 -7.728 1.00 98.00 83 ALA A N 1
ATOM 717 C CA . ALA A 1 83 ? -8.660 -1.626 -8.485 1.00 98.00 83 ALA A CA 1
ATOM 718 C C . ALA A 1 83 ? -9.945 -1.791 -7.653 1.00 98.00 83 ALA A C 1
ATOM 720 O O . ALA A 1 83 ? -10.825 -0.924 -7.679 1.00 98.00 83 ALA A O 1
ATOM 721 N N . TRP A 1 84 ? -10.064 -2.886 -6.893 1.00 98.38 84 TRP A N 1
ATOM 722 C CA . TRP A 1 84 ? -11.209 -3.135 -6.017 1.00 98.38 84 TRP A CA 1
ATOM 723 C C . TRP A 1 84 ? -11.307 -2.098 -4.892 1.00 98.38 84 TRP A C 1
ATOM 725 O O . TRP A 1 84 ? -12.388 -1.540 -4.679 1.00 98.38 84 TRP A O 1
ATOM 735 N N . ALA A 1 85 ? -10.194 -1.811 -4.213 1.00 98.38 85 ALA A N 1
ATOM 736 C CA . ALA A 1 85 ? -10.141 -0.864 -3.107 1.00 98.38 85 ALA A CA 1
ATOM 737 C C . ALA A 1 85 ? -10.457 0.558 -3.584 1.00 98.38 85 ALA A C 1
ATOM 739 O O . ALA A 1 85 ? -11.309 1.222 -2.994 1.00 98.38 85 ALA A O 1
ATOM 740 N N . ALA A 1 86 ? -9.863 0.995 -4.702 1.00 98.38 86 ALA A N 1
ATOM 741 C CA . ALA A 1 86 ? -10.159 2.295 -5.300 1.00 98.38 86 ALA A CA 1
ATOM 742 C C . ALA A 1 86 ? -11.653 2.440 -5.631 1.00 98.38 86 ALA A C 1
ATOM 744 O O . ALA A 1 86 ? -12.275 3.435 -5.256 1.00 98.38 86 ALA A O 1
ATOM 745 N N . ARG A 1 87 ? -12.261 1.422 -6.262 1.00 98.44 87 ARG A N 1
ATOM 746 C CA . ARG A 1 87 ? -13.708 1.412 -6.525 1.00 98.44 87 ARG A CA 1
ATOM 747 C C . ARG A 1 87 ? -14.507 1.580 -5.232 1.00 98.44 87 ARG A C 1
ATOM 749 O O . ARG A 1 87 ? -15.401 2.420 -5.189 1.00 98.44 87 ARG A O 1
ATOM 756 N N . LYS A 1 88 ? -14.184 0.816 -4.183 1.00 98.44 88 LYS A N 1
ATOM 757 C CA . LYS A 1 88 ? -14.897 0.887 -2.899 1.00 98.44 88 LYS A CA 1
ATOM 758 C C . LYS A 1 88 ? -14.778 2.260 -2.249 1.00 98.44 88 LYS A C 1
ATOM 760 O O . LYS A 1 88 ? -15.790 2.825 -1.853 1.00 98.44 88 LYS A O 1
ATOM 765 N N . ILE A 1 89 ? -13.578 2.828 -2.211 1.00 98.31 89 ILE A N 1
ATOM 766 C CA . ILE A 1 89 ? -13.332 4.170 -1.674 1.00 98.31 89 ILE A CA 1
ATOM 767 C C . ILE A 1 89 ? -14.192 5.218 -2.403 1.00 98.31 89 ILE A C 1
ATOM 769 O O . ILE A 1 89 ? -14.837 6.047 -1.761 1.00 98.31 89 ILE A O 1
ATOM 773 N N . PHE A 1 90 ? -14.260 5.165 -3.736 1.00 97.31 90 PHE A N 1
ATOM 774 C CA . PHE A 1 90 ? -15.040 6.131 -4.515 1.00 97.31 90 PHE A CA 1
ATOM 775 C C . PHE A 1 90 ? -16.557 5.912 -4.455 1.00 97.31 90 PHE A C 1
ATOM 777 O O . PHE A 1 90 ? -17.305 6.885 -4.541 1.00 97.31 90 PHE A O 1
ATOM 784 N N . GLU A 1 91 ? -17.025 4.676 -4.268 1.00 97.75 91 GLU A N 1
ATOM 785 C CA . GLU A 1 91 ? -18.437 4.384 -3.978 1.00 97.75 91 GLU A CA 1
ATOM 786 C C . GLU A 1 91 ? -18.862 4.987 -2.630 1.00 97.75 91 GLU A C 1
ATOM 788 O O . GLU A 1 91 ? -19.946 5.561 -2.527 1.00 97.75 91 GLU A O 1
ATOM 793 N N . LEU A 1 92 ? -17.989 4.903 -1.619 1.00 97.62 92 LEU A N 1
ATOM 794 C CA . LEU A 1 92 ? -18.247 5.391 -0.261 1.00 97.62 92 LEU A CA 1
ATOM 795 C C . LEU A 1 92 ? -18.205 6.921 -0.136 1.00 97.62 92 LEU A C 1
ATOM 797 O O . LEU A 1 92 ? -18.834 7.469 0.767 1.00 97.62 92 LEU A O 1
ATOM 801 N N . LYS A 1 93 ? -17.486 7.613 -1.032 1.00 96.69 93 LYS A N 1
ATOM 802 C CA . LYS A 1 93 ? -17.340 9.084 -1.062 1.00 96.69 93 LYS A CA 1
ATOM 803 C C . LYS A 1 93 ? -16.988 9.702 0.308 1.00 96.69 93 LYS A C 1
ATOM 805 O O . LYS A 1 93 ? -17.669 10.635 0.745 1.00 96.69 93 LYS A O 1
ATOM 810 N N . PRO A 1 94 ? -15.944 9.213 1.003 1.00 97.44 94 PRO A N 1
ATOM 811 C CA . PRO A 1 94 ? -15.577 9.758 2.302 1.00 97.44 94 PRO A CA 1
ATOM 812 C C . PRO A 1 94 ? -15.035 11.187 2.169 1.00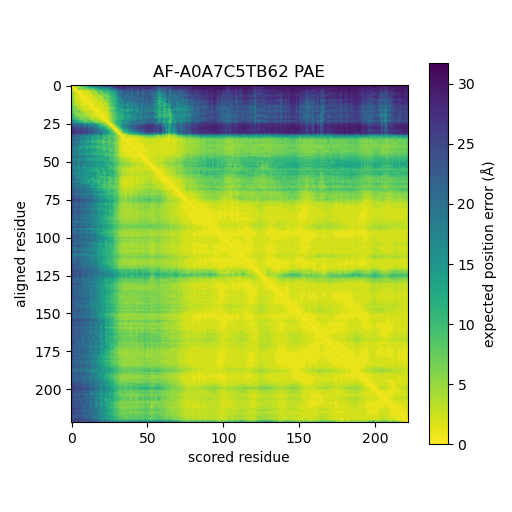 97.44 94 PRO A C 1
ATOM 814 O O . PRO A 1 94 ? -14.486 11.563 1.130 1.00 97.44 94 PRO A O 1
ATOM 817 N N . LYS A 1 95 ? -15.125 11.985 3.242 1.00 97.56 95 LYS A N 1
ATOM 818 C CA . LYS A 1 95 ? -14.541 13.343 3.255 1.00 97.56 95 LYS A CA 1
ATOM 819 C C . LYS A 1 95 ? -13.016 13.325 3.141 1.00 97.56 95 LYS A C 1
ATOM 821 O O . LYS A 1 95 ? -12.427 14.245 2.580 1.00 97.56 95 LYS A O 1
ATOM 826 N N . PHE A 1 96 ? -12.397 12.299 3.713 1.00 98.44 96 PHE A N 1
ATOM 827 C CA . PHE A 1 96 ? -10.977 11.993 3.614 1.00 98.44 96 PHE A CA 1
ATOM 828 C C . PHE A 1 96 ? -10.758 10.502 3.885 1.00 98.44 96 PHE A C 1
ATOM 830 O O . PHE A 1 96 ? -11.596 9.845 4.505 1.00 98.44 96 PHE A O 1
ATOM 837 N N . LEU A 1 97 ? -9.616 9.987 3.447 1.00 98.75 97 LEU A N 1
ATOM 838 C CA . LEU A 1 97 ? -9.148 8.635 3.731 1.00 98.75 97 LEU A CA 1
ATOM 839 C C . LEU A 1 97 ? -7.956 8.694 4.689 1.00 98.75 97 LEU A C 1
ATOM 841 O O . LEU A 1 97 ? -7.071 9.533 4.526 1.00 98.75 97 LEU A O 1
ATOM 845 N N . VAL A 1 98 ? -7.913 7.789 5.661 1.00 98.81 98 VAL A N 1
ATOM 846 C CA . VAL A 1 98 ? -6.670 7.447 6.364 1.00 98.81 98 VAL A CA 1
ATOM 847 C C . VAL A 1 98 ? -6.184 6.126 5.793 1.00 98.81 98 VAL A C 1
ATOM 849 O O . VAL A 1 98 ? -6.835 5.104 5.978 1.00 98.81 98 VAL A O 1
ATOM 852 N N . ASP A 1 99 ? -5.072 6.147 5.071 1.00 98.81 99 ASP A N 1
ATOM 853 C CA . ASP A 1 99 ? -4.444 4.928 4.571 1.00 98.81 99 ASP A CA 1
ATOM 854 C C . ASP A 1 99 ? -3.260 4.548 5.459 1.00 98.81 99 ASP A C 1
ATOM 856 O O . ASP A 1 99 ? -2.424 5.393 5.774 1.00 98.81 99 ASP A O 1
ATOM 860 N N . ILE A 1 100 ? -3.198 3.283 5.861 1.00 98.75 100 ILE A N 1
ATOM 861 C CA . ILE A 1 100 ? -2.143 2.725 6.700 1.00 98.75 100 ILE A CA 1
ATOM 862 C C . ILE A 1 100 ? -1.232 1.882 5.809 1.00 98.75 100 ILE A C 1
ATOM 864 O O . ILE A 1 100 ? -1.514 0.708 5.565 1.00 98.75 100 ILE A O 1
ATOM 868 N N . ALA A 1 101 ? -0.146 2.515 5.364 1.00 98.06 101 ALA A N 1
ATOM 869 C CA . ALA A 1 101 ? 1.034 1.963 4.701 1.00 98.06 101 ALA A CA 1
ATOM 870 C C . ALA A 1 101 ? 0.787 1.113 3.442 1.00 98.06 101 ALA A C 1
ATOM 872 O O . ALA A 1 101 ? 1.632 0.288 3.081 1.00 98.06 101 ALA A O 1
ATOM 873 N N . SER A 1 102 ? -0.337 1.309 2.746 1.00 98.00 102 SER A N 1
ATOM 874 C CA . SER A 1 102 ? -0.583 0.633 1.470 1.00 98.00 102 SER A CA 1
ATOM 875 C C . SER A 1 102 ? 0.430 1.091 0.408 1.00 98.00 102 SER A C 1
ATOM 877 O O . SER A 1 102 ? 1.257 1.981 0.621 1.00 98.00 102 SER A O 1
ATOM 879 N N . SER A 1 103 ? 0.360 0.519 -0.798 1.00 96.62 103 SER A N 1
ATOM 880 C CA . SER A 1 103 ? 1.168 0.967 -1.941 1.00 96.62 103 SER A CA 1
ATOM 881 C C . SER A 1 103 ? 1.086 2.488 -2.136 1.00 96.62 103 SER A C 1
ATOM 883 O O . SER A 1 103 ? 0.076 3.018 -2.606 1.00 96.62 103 SER A O 1
ATOM 885 N N . ILE A 1 104 ? 2.186 3.195 -1.846 1.00 96.62 104 ILE A N 1
ATOM 886 C CA . ILE A 1 104 ? 2.259 4.657 -1.980 1.00 96.62 104 ILE A CA 1
ATOM 887 C C . ILE A 1 104 ? 1.861 5.120 -3.383 1.00 96.62 104 ILE A C 1
ATOM 889 O O . ILE A 1 104 ? 1.211 6.149 -3.535 1.00 96.62 104 ILE A O 1
ATOM 893 N N . LYS A 1 105 ? 2.192 4.338 -4.418 1.00 96.19 105 LYS A N 1
ATOM 894 C CA . LYS A 1 105 ? 1.819 4.641 -5.802 1.00 96.19 105 LYS A CA 1
ATOM 895 C C . LYS A 1 105 ? 0.300 4.653 -5.957 1.00 96.19 105 LYS A C 1
ATOM 897 O O . LYS A 1 105 ? -0.251 5.625 -6.469 1.00 96.19 105 LYS A O 1
ATOM 902 N N . THR A 1 106 ? -0.368 3.607 -5.493 1.00 97.50 106 THR A N 1
ATOM 903 C CA . THR A 1 106 ? -1.823 3.450 -5.593 1.00 97.50 106 THR A CA 1
ATOM 904 C C . THR A 1 106 ? -2.541 4.548 -4.821 1.00 97.50 106 THR A C 1
ATOM 906 O O . THR A 1 106 ? -3.407 5.233 -5.366 1.00 97.50 106 THR A O 1
ATOM 909 N N . ILE A 1 107 ? -2.113 4.799 -3.585 1.00 98.25 107 ILE A N 1
ATOM 910 C CA . ILE A 1 107 ? -2.733 5.821 -2.744 1.00 98.25 107 ILE A CA 1
ATOM 911 C C . ILE A 1 107 ? -2.445 7.236 -3.260 1.00 98.25 107 ILE A C 1
ATOM 913 O O . ILE A 1 107 ? -3.317 8.099 -3.184 1.00 98.25 107 ILE A O 1
ATOM 917 N N . SER A 1 108 ? -1.284 7.475 -3.881 1.00 97.69 108 SER A N 1
ATOM 918 C CA . SER A 1 108 ? -0.983 8.762 -4.525 1.00 97.69 108 SER A CA 1
ATOM 919 C C . SER A 1 108 ? -1.926 9.075 -5.695 1.00 97.69 108 SER A C 1
ATOM 921 O O . SER A 1 108 ? -2.240 10.237 -5.941 1.00 97.69 108 SER A O 1
ATOM 923 N N . ILE A 1 109 ? -2.412 8.047 -6.402 1.00 98.00 109 ILE A N 1
ATOM 924 C CA . ILE A 1 109 ? -3.404 8.198 -7.475 1.00 98.00 109 ILE A CA 1
ATOM 925 C C . ILE A 1 109 ? -4.781 8.479 -6.870 1.00 98.00 109 ILE A C 1
ATOM 927 O O . ILE A 1 109 ? -5.458 9.414 -7.296 1.00 98.00 109 ILE A O 1
ATOM 931 N N . ILE A 1 110 ? -5.182 7.714 -5.849 1.00 98.25 110 ILE A N 1
ATOM 932 C CA . ILE A 1 110 ? -6.459 7.910 -5.145 1.00 98.25 110 ILE A CA 1
ATOM 933 C C . ILE A 1 110 ? -6.539 9.315 -4.534 1.00 98.25 110 ILE A C 1
ATOM 935 O O . ILE A 1 110 ? -7.579 9.972 -4.631 1.00 98.25 110 ILE A O 1
ATOM 939 N N . SER A 1 111 ? -5.431 9.820 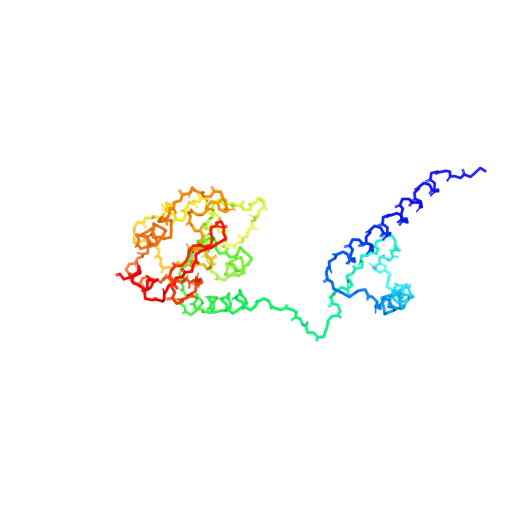-3.983 1.00 98.19 111 SER A N 1
ATOM 940 C CA . SER A 1 111 ? -5.391 11.139 -3.353 1.00 98.19 111 SER A CA 1
ATOM 941 C C . SER A 1 111 ? -5.655 12.295 -4.317 1.00 98.19 111 SER A C 1
ATOM 943 O O . SER A 1 111 ? -6.057 13.377 -3.899 1.00 98.19 111 SER A O 1
ATOM 945 N N . GLN A 1 112 ? -5.552 12.076 -5.631 1.00 97.50 112 GLN A N 1
ATOM 946 C CA . GLN A 1 112 ? -5.894 13.117 -6.604 1.00 97.50 112 GLN A CA 1
ATOM 947 C C . GLN A 1 112 ? -7.394 13.432 -6.639 1.00 97.50 112 GLN A C 1
ATOM 949 O O . GLN A 1 112 ? -7.782 14.490 -7.131 1.00 97.50 112 GLN A O 1
ATOM 954 N N . PHE A 1 113 ? -8.227 12.563 -6.062 1.00 96.69 113 PHE A N 1
ATOM 955 C CA . PHE A 1 113 ? -9.682 12.706 -6.047 1.00 96.69 113 PHE A CA 1
ATOM 956 C C . PHE A 1 113 ? -10.263 12.913 -4.645 1.00 96.69 113 PHE A C 1
ATOM 958 O O . PHE A 1 113 ? -11.332 13.507 -4.523 1.00 96.69 113 PHE A O 1
ATOM 965 N N . ILE A 1 114 ? -9.564 12.479 -3.593 1.00 97.31 114 ILE A N 1
ATOM 966 C CA . ILE A 1 114 ? -9.976 12.663 -2.196 1.00 97.31 114 ILE A CA 1
ATOM 967 C C . ILE A 1 114 ? -8.775 13.045 -1.318 1.00 97.31 114 ILE A C 1
ATOM 969 O O . ILE A 1 114 ? -7.670 12.589 -1.588 1.00 97.31 114 ILE A O 1
ATOM 973 N N . PRO A 1 115 ? -8.938 13.848 -0.254 1.00 98.50 115 PRO A N 1
ATOM 974 C CA . PRO A 1 115 ? -7.873 14.054 0.726 1.00 98.50 115 PRO A CA 1
ATOM 975 C C . PRO A 1 115 ? -7.464 12.737 1.393 1.00 98.50 115 PRO A C 1
ATOM 977 O O . PRO A 1 115 ? -8.323 11.979 1.843 1.00 98.50 115 PRO A O 1
ATOM 980 N N . VAL A 1 116 ? -6.161 12.477 1.490 1.00 98.75 116 VAL A N 1
ATOM 981 C CA . VAL A 1 116 ? -5.611 11.276 2.123 1.00 98.75 116 VAL A CA 1
ATOM 982 C C . VAL A 1 116 ? -4.552 11.643 3.158 1.00 98.75 116 VAL A C 1
ATOM 984 O O . VAL A 1 116 ? -3.625 12.401 2.868 1.00 98.75 116 VAL A O 1
ATOM 987 N N . PHE A 1 117 ? -4.666 11.048 4.342 1.00 98.69 117 PHE A N 1
ATOM 988 C CA . PHE A 1 117 ? -3.589 10.940 5.320 1.00 98.69 117 PHE A CA 1
ATOM 989 C C . PHE A 1 117 ? -2.927 9.572 5.154 1.00 98.69 117 PHE A C 1
ATOM 991 O O . PHE A 1 117 ? -3.551 8.552 5.428 1.00 98.69 117 PHE A O 1
ATOM 998 N N . PHE A 1 118 ? -1.690 9.554 4.669 1.00 98.62 118 PHE A N 1
ATOM 999 C CA . PHE A 1 118 ? -0.900 8.344 4.467 1.00 98.62 118 PHE A CA 1
ATOM 1000 C C . PHE A 1 118 ? 0.003 8.110 5.666 1.00 98.62 118 PHE A C 1
ATOM 1002 O O . PHE A 1 118 ? 0.931 8.886 5.903 1.00 98.62 118 PHE A O 1
ATOM 1009 N N . VAL A 1 119 ? -0.287 7.058 6.418 1.00 98.62 119 VAL A N 1
ATOM 1010 C CA . VAL A 1 119 ? 0.425 6.679 7.631 1.00 98.62 119 VAL A CA 1
ATOM 1011 C C . VAL A 1 119 ? 1.443 5.597 7.299 1.00 98.62 119 VAL A C 1
ATOM 1013 O O . VAL A 1 119 ? 1.062 4.519 6.863 1.00 98.62 119 VAL A O 1
ATOM 1016 N N . ASP A 1 120 ? 2.728 5.859 7.516 1.00 98.19 120 ASP A N 1
ATOM 1017 C CA . ASP A 1 120 ? 3.799 4.857 7.397 1.00 98.19 120 ASP A CA 1
ATOM 1018 C C . ASP A 1 120 ? 4.952 5.258 8.333 1.00 98.19 120 ASP A C 1
ATOM 1020 O O . ASP A 1 120 ? 5.175 6.442 8.589 1.00 98.19 120 ASP A O 1
ATOM 1024 N N . ILE A 1 121 ? 5.713 4.283 8.830 1.00 97.38 121 ILE A N 1
ATOM 1025 C CA . ILE A 1 121 ? 6.954 4.528 9.582 1.00 97.38 121 ILE A CA 1
ATOM 1026 C C . ILE A 1 121 ? 8.115 4.941 8.656 1.00 97.38 121 ILE A C 1
ATOM 1028 O O . ILE A 1 121 ? 9.134 5.440 9.126 1.00 97.38 121 ILE A O 1
ATOM 1032 N N . ARG A 1 122 ? 7.971 4.745 7.336 1.00 95.12 122 ARG A N 1
ATOM 1033 C CA . ARG A 1 122 ? 8.959 5.064 6.292 1.00 95.12 122 ARG A CA 1
ATOM 1034 C C . ARG A 1 122 ? 8.411 6.120 5.337 1.00 95.12 122 ARG A C 1
ATOM 1036 O O . ARG A 1 122 ? 7.948 5.812 4.237 1.00 95.12 122 ARG A O 1
ATOM 1043 N N . LEU A 1 123 ? 8.469 7.385 5.736 1.00 91.75 123 LEU A N 1
ATOM 1044 C CA . LEU A 1 123 ? 8.020 8.459 4.853 1.00 91.75 123 LEU A CA 1
ATOM 1045 C C . LEU A 1 123 ? 8.996 8.667 3.683 1.00 91.75 123 LEU A C 1
ATOM 1047 O O . LEU A 1 123 ? 10.211 8.606 3.880 1.00 91.75 123 LEU A O 1
ATOM 1051 N N . PRO A 1 124 ? 8.496 8.938 2.466 1.00 91.25 124 PRO A N 1
ATOM 1052 C CA . PRO A 1 124 ? 9.356 9.276 1.343 1.00 91.25 124 PRO A CA 1
ATOM 1053 C C . PRO A 1 124 ? 9.996 10.653 1.544 1.00 91.25 124 PRO A C 1
ATOM 1055 O O . PRO A 1 124 ? 9.349 11.616 1.961 1.00 91.25 124 PRO A O 1
ATOM 1058 N N . GLU A 1 125 ? 11.261 10.777 1.164 1.00 89.62 125 GLU A N 1
ATOM 1059 C CA . GLU A 1 125 ? 11.944 12.066 1.160 1.00 89.62 125 GLU A CA 1
ATOM 1060 C C . GLU A 1 125 ? 11.513 12.910 -0.047 1.00 89.62 125 GLU A C 1
ATOM 1062 O O . GLU A 1 125 ? 11.419 12.421 -1.173 1.00 89.62 125 GLU A O 1
ATOM 1067 N N . ASN A 1 126 ? 11.301 14.211 0.172 1.00 89.62 126 ASN A N 1
ATOM 1068 C CA . ASN A 1 126 ? 11.110 15.216 -0.884 1.00 89.62 126 ASN A CA 1
ATOM 1069 C C . ASN A 1 126 ? 9.901 15.008 -1.822 1.00 89.62 126 ASN A C 1
ATOM 1071 O O . ASN A 1 126 ? 9.875 15.562 -2.922 1.00 89.62 126 ASN A O 1
ATOM 1075 N N . VAL A 1 127 ? 8.866 14.284 -1.390 1.00 91.88 127 VAL A N 1
ATOM 1076 C CA . VAL A 1 127 ? 7.615 14.136 -2.151 1.00 91.88 127 VAL A CA 1
ATOM 1077 C C . VAL A 1 127 ? 6.562 15.116 -1.638 1.00 91.88 127 VAL A C 1
ATOM 1079 O O . VAL A 1 127 ? 6.228 15.132 -0.456 1.00 91.88 127 VAL A O 1
ATOM 1082 N N . LYS A 1 128 ? 6.005 15.931 -2.540 1.00 93.44 128 LYS A N 1
ATOM 1083 C CA . LYS A 1 128 ? 4.847 16.793 -2.270 1.00 93.44 128 LYS A CA 1
ATOM 1084 C C . LYS A 1 128 ? 3.788 16.549 -3.331 1.00 93.44 128 LYS A C 1
ATOM 1086 O O . LYS A 1 128 ? 4.076 16.651 -4.520 1.00 93.44 128 LYS A O 1
ATOM 1091 N N . LEU A 1 129 ? 2.569 16.254 -2.896 1.00 96.25 129 LEU A N 1
ATOM 1092 C CA . LEU A 1 129 ? 1.446 15.997 -3.785 1.00 96.25 129 LEU A CA 1
ATOM 1093 C C . LEU A 1 129 ? 0.175 16.590 -3.177 1.00 96.25 129 LEU A C 1
ATOM 1095 O O . LEU A 1 129 ? -0.043 16.519 -1.967 1.00 96.25 129 LEU A O 1
ATOM 1099 N N . LYS A 1 130 ? -0.652 17.224 -4.013 1.00 96.44 130 LYS A N 1
ATOM 1100 C CA . LYS A 1 130 ? -1.920 17.805 -3.560 1.00 96.44 130 LYS A CA 1
ATOM 1101 C C . LYS A 1 130 ? -2.787 16.703 -2.948 1.00 96.44 130 LYS A C 1
ATOM 1103 O O . LYS A 1 130 ? -2.788 15.585 -3.453 1.00 96.44 130 LYS A O 1
ATOM 1108 N N . ASN A 1 131 ? -3.520 17.049 -1.885 1.00 97.88 131 ASN A N 1
ATOM 1109 C CA . ASN A 1 131 ? -4.431 16.150 -1.171 1.00 97.88 131 ASN A CA 1
ATOM 1110 C C . ASN A 1 131 ? -3.753 14.905 -0.562 1.00 97.88 131 ASN A C 1
ATOM 1112 O O . ASN A 1 131 ? -4.455 13.980 -0.167 1.00 97.88 131 ASN A O 1
ATOM 1116 N N . PHE A 1 132 ? -2.420 14.875 -0.454 1.00 98.12 132 PHE A N 1
ATOM 1117 C CA . PHE A 1 132 ? -1.679 13.731 0.070 1.00 98.12 132 PHE A CA 1
ATOM 1118 C C . PHE A 1 132 ? -0.765 14.155 1.219 1.00 98.12 132 PHE A C 1
ATOM 1120 O O . PHE A 1 132 ? 0.297 14.743 1.010 1.00 98.12 132 PHE A O 1
ATOM 1127 N N . THR A 1 133 ? -1.207 13.880 2.443 1.00 98.12 133 THR A N 1
ATOM 1128 C CA . THR A 1 133 ? -0.507 14.255 3.673 1.00 98.12 133 THR A CA 1
ATOM 1129 C C . THR A 1 133 ? 0.187 13.036 4.259 1.00 98.12 133 THR A C 1
ATOM 1131 O O . THR A 1 133 ? -0.471 12.066 4.620 1.00 98.12 133 THR A O 1
ATOM 1134 N N . PHE A 1 134 ? 1.507 13.100 4.396 1.00 98.12 134 PHE A N 1
ATOM 1135 C CA . PHE A 1 134 ? 2.305 12.055 5.035 1.00 98.12 134 PHE A CA 1
ATOM 1136 C C . PHE A 1 134 ? 2.271 12.186 6.562 1.00 98.12 134 PHE A C 1
ATOM 1138 O O . PHE A 1 134 ? 2.467 13.277 7.098 1.00 98.12 134 PHE A O 1
ATOM 1145 N N . VAL A 1 135 ? 2.043 11.073 7.258 1.00 97.94 135 VAL A N 1
ATOM 1146 C CA . VAL A 1 135 ? 1.966 10.980 8.720 1.00 97.94 135 VAL A CA 1
ATOM 1147 C C . VAL A 1 135 ? 2.920 9.884 9.191 1.00 97.94 135 VAL A C 1
ATOM 1149 O O . VAL A 1 135 ? 2.719 8.711 8.898 1.00 97.94 135 VAL A O 1
ATOM 1152 N N . SER A 1 136 ? 3.969 10.260 9.925 1.00 97.31 136 SER A N 1
ATOM 1153 C CA . SER A 1 136 ? 4.924 9.293 10.482 1.00 97.31 136 SER A CA 1
ATOM 1154 C C . SER A 1 136 ? 4.359 8.683 11.759 1.00 97.31 136 SER A C 1
ATOM 1156 O O . SER A 1 136 ? 4.385 9.340 12.799 1.00 97.31 136 SER A O 1
ATOM 1158 N N . ALA A 1 137 ? 3.866 7.448 11.700 1.00 98.06 137 ALA A N 1
ATOM 1159 C CA . ALA A 1 137 ? 3.395 6.723 12.880 1.00 98.06 137 ALA A CA 1
ATOM 1160 C C . ALA A 1 137 ? 3.396 5.203 12.672 1.00 98.06 137 ALA A C 1
ATOM 1162 O O . ALA A 1 137 ? 3.413 4.719 11.540 1.00 98.06 137 ALA A O 1
ATOM 1163 N N . SER A 1 138 ? 3.364 4.457 13.780 1.00 98.06 138 SER A N 1
ATOM 1164 C CA . SER A 1 138 ? 3.176 3.003 13.759 1.00 98.06 138 SER A CA 1
ATOM 1165 C C . SER A 1 138 ? 1.705 2.664 13.526 1.00 98.06 138 SER A C 1
ATOM 1167 O O . SER A 1 138 ? 0.823 3.330 14.062 1.00 98.06 138 SER A O 1
ATOM 1169 N N . ALA A 1 139 ? 1.431 1.563 12.823 1.00 98.12 139 ALA A N 1
ATOM 1170 C CA . ALA A 1 139 ? 0.076 1.013 12.728 1.00 98.12 139 ALA A CA 1
ATOM 1171 C C . ALA A 1 139 ? -0.503 0.617 14.103 1.00 98.12 139 ALA A C 1
ATOM 1173 O O . ALA A 1 139 ? -1.714 0.533 14.254 1.00 98.12 139 ALA A O 1
ATOM 1174 N N . THR A 1 140 ? 0.361 0.398 15.101 1.00 98.38 140 THR A N 1
ATOM 1175 C CA . THR A 1 140 ? -0.004 0.061 16.488 1.00 98.38 140 THR A CA 1
ATOM 1176 C C . THR A 1 140 ? -0.046 1.273 17.431 1.00 98.38 140 THR A C 1
ATOM 1178 O O . THR A 1 140 ? -0.125 1.078 18.640 1.00 98.38 140 THR A O 1
ATOM 1181 N N . ASP A 1 141 ? 0.100 2.496 16.915 1.00 98.25 141 ASP A N 1
ATOM 1182 C CA . ASP A 1 141 ? 0.011 3.747 17.685 1.00 98.25 141 ASP A CA 1
ATOM 1183 C C . ASP A 1 141 ? -0.369 4.898 16.738 1.00 98.25 141 ASP A C 1
ATOM 1185 O O . ASP A 1 141 ? 0.474 5.666 16.261 1.00 98.25 141 ASP A O 1
ATOM 1189 N N . LEU A 1 142 ? -1.649 4.943 16.364 1.00 98.50 142 LEU A N 1
ATOM 1190 C CA . LEU A 1 142 ? -2.162 5.844 15.337 1.00 98.50 142 LEU A CA 1
ATOM 1191 C C . LEU A 1 142 ? -2.483 7.231 15.934 1.00 98.50 142 LEU A C 1
ATOM 1193 O O . LEU A 1 142 ? -3.274 7.330 16.880 1.00 98.50 142 LEU A O 1
ATOM 1197 N N . PRO A 1 143 ? -1.989 8.343 15.349 1.00 98.19 143 PRO A N 1
ATOM 1198 C CA . PRO A 1 143 ? -2.093 9.691 15.919 1.00 98.19 143 PRO A CA 1
ATOM 1199 C C . PRO A 1 143 ? -3.456 10.351 15.640 1.00 98.19 143 PRO A C 1
ATOM 1201 O O . PRO A 1 143 ? -3.549 11.540 15.332 1.00 98.19 143 PRO A O 1
ATOM 1204 N N . PHE A 1 144 ? -4.535 9.576 15.737 1.00 98.44 144 PHE A N 1
ATOM 1205 C CA . PHE A 1 144 ? -5.908 10.025 15.536 1.00 98.44 144 PHE A CA 1
ATOM 1206 C C . PHE A 1 144 ? -6.726 9.823 16.811 1.00 98.44 144 PHE A C 1
ATOM 1208 O 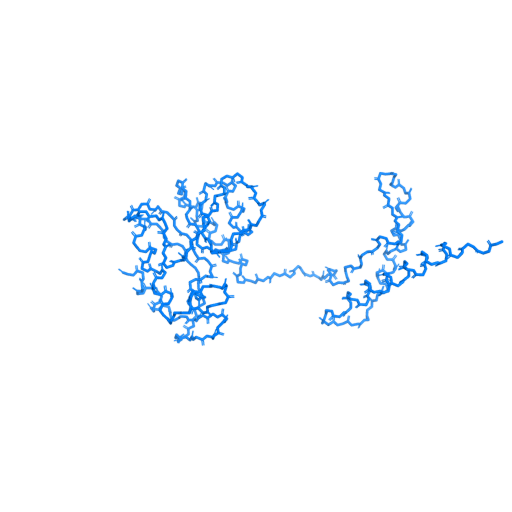O . PHE A 1 144 ? -6.489 8.913 17.610 1.00 98.44 144 PHE A O 1
ATOM 1215 N N . LYS A 1 145 ? -7.715 10.696 17.011 1.00 98.44 145 LYS A N 1
ATOM 1216 C CA . LYS A 1 145 ? -8.619 10.607 18.161 1.00 98.44 145 LYS A CA 1
ATOM 1217 C C . LYS A 1 145 ? -9.529 9.389 18.023 1.00 98.44 145 LYS A C 1
ATOM 1219 O O . LYS A 1 145 ? -9.861 8.976 16.910 1.00 98.44 145 LYS A O 1
ATOM 1224 N N . ASN A 1 146 ? -9.993 8.873 19.154 1.00 98.56 146 ASN A N 1
ATOM 1225 C CA . ASN A 1 146 ? -10.972 7.793 19.164 1.00 98.56 146 ASN A CA 1
ATOM 1226 C C . ASN A 1 146 ? -12.230 8.214 18.390 1.00 98.56 146 ASN A C 1
ATOM 1228 O O . ASN A 1 146 ? -12.667 9.361 18.509 1.00 98.56 146 ASN A O 1
ATOM 1232 N N . ASN A 1 147 ? -12.824 7.287 17.639 1.00 98.19 147 ASN A N 1
ATOM 1233 C CA . ASN A 1 147 ? -14.067 7.502 16.894 1.00 98.19 147 ASN A CA 1
ATOM 1234 C C . ASN A 1 147 ? -14.071 8.735 15.962 1.00 98.19 147 ASN A C 1
ATOM 1236 O O . ASN A 1 147 ? -15.106 9.385 15.797 1.00 98.19 147 ASN A O 1
ATOM 1240 N N . SER A 1 148 ? -12.928 9.099 15.375 1.00 98.19 148 SER A N 1
ATOM 1241 C CA . SER A 1 148 ? -12.784 10.338 14.593 1.00 98.19 148 SER A CA 1
ATOM 1242 C C . SER A 1 148 ? -12.642 10.130 13.086 1.00 98.19 148 SER A C 1
ATOM 1244 O O . SER A 1 148 ? -12.875 11.067 12.319 1.00 98.19 148 SER A O 1
ATOM 1246 N N . VAL A 1 149 ? -12.300 8.919 12.645 1.00 98.44 149 VAL A N 1
ATOM 1247 C CA . VAL A 1 149 ? -11.991 8.634 11.241 1.00 98.44 149 VAL A CA 1
ATOM 1248 C C . VAL A 1 149 ? -13.172 7.966 10.548 1.00 98.44 149 VAL A C 1
ATOM 1250 O O . VAL A 1 149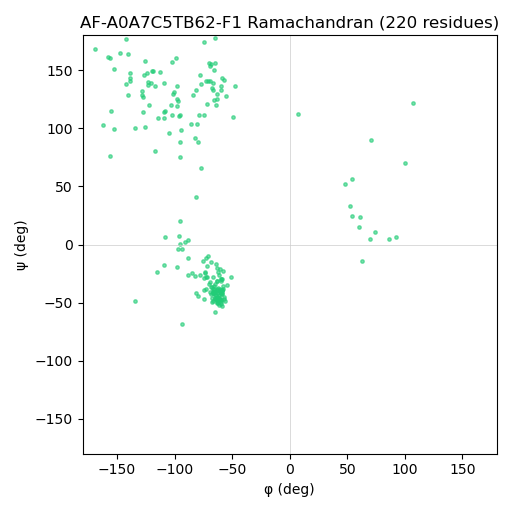 ? -13.738 6.995 11.040 1.00 98.44 149 VAL A O 1
ATOM 1253 N N . GLU A 1 150 ? -13.564 8.502 9.393 1.00 97.69 150 GLU A N 1
ATOM 1254 C CA . GLU A 1 150 ? -14.702 8.000 8.617 1.00 97.69 150 GLU A CA 1
ATOM 1255 C C . GLU A 1 150 ? -14.369 6.787 7.752 1.00 97.69 150 GLU A C 1
ATOM 1257 O O . GLU A 1 150 ? -15.182 5.871 7.665 1.00 97.69 150 GLU A O 1
ATOM 1262 N N . CYS A 1 151 ? -13.210 6.797 7.097 1.00 98.69 151 CYS A N 1
ATOM 1263 C CA . CYS A 1 151 ? -12.802 5.758 6.166 1.00 98.69 151 CYS A CA 1
ATOM 1264 C C . CYS A 1 151 ? -11.316 5.468 6.342 1.00 98.69 151 CYS A C 1
ATOM 1266 O O . CYS A 1 151 ? -10.492 6.387 6.305 1.00 98.69 151 CYS A O 1
ATOM 1268 N N . ILE A 1 152 ? -10.996 4.189 6.515 1.00 98.81 152 ILE A N 1
ATOM 1269 C CA . ILE A 1 152 ? -9.638 3.682 6.701 1.00 98.81 152 ILE A CA 1
ATOM 1270 C C . ILE A 1 152 ? -9.347 2.647 5.621 1.00 98.81 152 ILE A C 1
ATOM 1272 O O . ILE A 1 152 ? -10.211 1.820 5.319 1.00 98.81 152 ILE A O 1
ATOM 1276 N N . SER A 1 153 ? -8.135 2.662 5.072 1.00 98.81 153 SER A N 1
ATOM 1277 C CA . SER A 1 153 ? -7.610 1.560 4.266 1.00 98.81 153 SER A CA 1
ATOM 1278 C C . SER A 1 153 ? -6.289 1.020 4.805 1.00 98.81 153 SER A C 1
ATOM 1280 O O . SER A 1 153 ? -5.492 1.766 5.364 1.00 98.81 153 SER A O 1
ATOM 1282 N N . SER A 1 154 ? -6.055 -0.281 4.642 1.00 98.50 154 SER A N 1
ATOM 1283 C CA . SER A 1 154 ? -4.755 -0.919 4.883 1.00 98.50 154 SER A CA 1
ATOM 1284 C C . SER A 1 154 ? -4.641 -2.164 4.003 1.00 98.50 154 SER A C 1
ATOM 1286 O O . SER A 1 154 ? -5.262 -3.192 4.279 1.00 98.50 154 SER A O 1
ATOM 1288 N N . LEU A 1 155 ? -3.938 -2.037 2.876 1.00 98.50 155 LEU A N 1
ATOM 1289 C CA . LEU A 1 155 ? -3.969 -3.011 1.785 1.00 98.50 155 LEU A CA 1
ATOM 1290 C C . LEU A 1 155 ? -2.653 -3.795 1.695 1.00 98.50 155 LEU A C 1
ATOM 1292 O O . LEU A 1 155 ? -1.643 -3.241 1.259 1.00 98.50 155 LEU A O 1
ATOM 1296 N N . CYS A 1 156 ? -2.677 -5.081 2.054 1.00 97.00 156 CYS A N 1
ATOM 1297 C CA . CYS A 1 156 ? -1.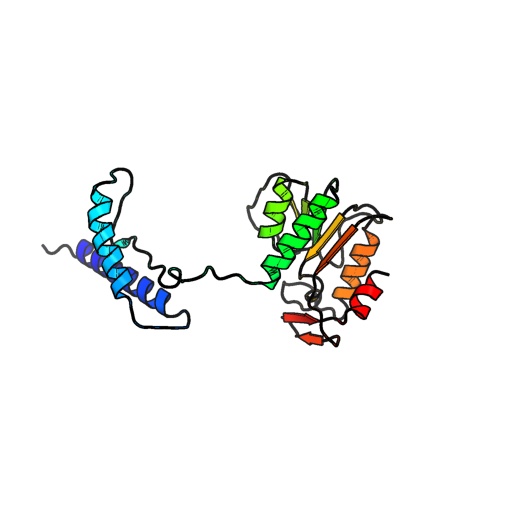500 -5.950 2.181 1.00 97.00 156 CYS A CA 1
ATOM 1298 C C . CYS A 1 156 ? -0.430 -5.363 3.112 1.00 97.00 156 CYS A C 1
ATOM 1300 O O . CYS A 1 156 ? 0.716 -5.129 2.726 1.00 97.00 156 CYS A O 1
ATOM 1302 N N . VAL A 1 157 ? -0.846 -5.066 4.343 1.00 98.12 157 VAL A N 1
ATOM 1303 C CA . VAL A 1 157 ? -0.025 -4.405 5.367 1.00 98.12 157 VAL A CA 1
ATOM 1304 C C . VAL A 1 157 ? -0.155 -5.100 6.713 1.00 98.12 157 VAL A C 1
ATOM 1306 O O . VAL A 1 157 ? 0.858 -5.386 7.353 1.00 98.12 157 VAL A O 1
ATOM 1309 N N . LEU A 1 158 ? -1.387 -5.374 7.156 1.00 98.31 158 LEU A N 1
ATOM 1310 C CA . LEU A 1 158 ? -1.666 -5.898 8.496 1.00 98.31 158 LEU A CA 1
ATOM 1311 C C . LEU A 1 158 ? -0.969 -7.240 8.758 1.00 98.31 158 LEU A C 1
ATOM 1313 O O . LEU A 1 158 ? -0.538 -7.499 9.880 1.00 98.31 158 LEU A O 1
ATOM 1317 N N . GLU A 1 159 ? -0.774 -8.059 7.724 1.00 98.00 159 GLU A N 1
ATOM 1318 C CA . GLU A 1 159 ? -0.023 -9.316 7.776 1.00 98.00 159 GLU A CA 1
ATOM 1319 C C . GLU A 1 159 ? 1.467 -9.150 8.119 1.00 98.00 159 GLU A C 1
ATOM 1321 O O . GLU A 1 159 ? 2.113 -10.114 8.537 1.00 98.00 159 GLU A O 1
ATOM 1326 N N . HIS A 1 160 ? 2.032 -7.956 7.941 1.00 98.06 160 HIS A N 1
ATOM 1327 C CA . HIS A 1 160 ? 3.458 -7.691 8.123 1.00 98.06 160 HIS A CA 1
ATOM 1328 C C . HIS A 1 160 ? 3.797 -7.089 9.490 1.00 98.06 160 HIS A C 1
ATOM 1330 O O . HIS A 1 160 ? 4.955 -7.150 9.903 1.00 98.06 160 HIS A O 1
ATOM 1336 N N . ILE A 1 161 ? 2.815 -6.517 10.192 1.00 98.44 161 ILE A N 1
ATOM 1337 C CA . ILE A 1 161 ? 3.057 -5.749 11.419 1.00 98.44 161 ILE 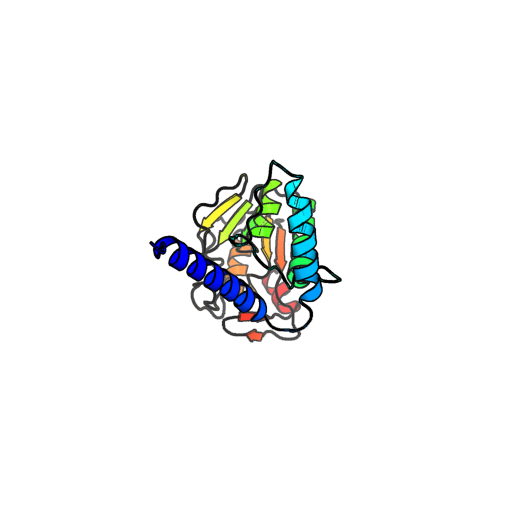A CA 1
ATOM 1338 C C . ILE A 1 161 ? 3.645 -6.645 12.512 1.00 98.44 161 ILE A C 1
ATOM 1340 O O . ILE A 1 161 ? 3.121 -7.720 12.808 1.00 98.44 161 ILE A O 1
ATOM 1344 N N . GLY A 1 162 ? 4.745 -6.214 13.121 1.00 98.31 162 GLY A N 1
ATOM 1345 C CA . GLY A 1 162 ? 5.421 -6.948 14.184 1.00 98.31 162 GLY A CA 1
ATOM 1346 C C . GLY A 1 162 ? 6.437 -7.983 13.692 1.00 98.31 162 GLY A C 1
ATOM 1347 O O . GLY A 1 162 ? 6.995 -8.717 14.507 1.00 98.31 162 GLY A O 1
ATOM 1348 N N . LEU A 1 163 ? 6.696 -8.069 12.380 1.00 98.31 163 LEU A N 1
ATOM 1349 C CA . LEU A 1 163 ? 7.722 -8.956 11.807 1.00 98.31 163 LEU A CA 1
ATOM 1350 C C . LEU A 1 163 ? 9.077 -8.260 11.608 1.00 98.31 163 LEU A C 1
ATOM 1352 O O . LEU A 1 163 ? 10.035 -8.908 11.173 1.00 98.31 163 LEU A O 1
ATOM 1356 N N . GLY A 1 164 ? 9.165 -6.952 11.878 1.00 97.88 164 GLY A N 1
ATOM 1357 C CA . GLY A 1 164 ? 10.402 -6.169 11.800 1.00 97.88 164 GLY A CA 1
ATOM 1358 C C . GLY A 1 164 ? 10.931 -5.941 10.385 1.00 97.88 164 GLY A C 1
ATOM 1359 O O . GLY A 1 164 ? 12.004 -5.366 10.209 1.00 97.88 164 GLY A O 1
ATOM 1360 N N . ARG A 1 165 ? 10.192 -6.378 9.357 1.00 97.44 165 ARG A N 1
ATOM 1361 C CA . ARG A 1 165 ? 10.588 -6.288 7.943 1.00 97.44 165 ARG A CA 1
ATOM 1362 C C . ARG A 1 165 ? 10.867 -4.852 7.510 1.00 97.44 165 ARG A C 1
ATOM 1364 O O . ARG A 1 165 ? 11.749 -4.625 6.686 1.00 97.44 165 ARG A O 1
ATOM 1371 N N . TYR A 1 166 ? 10.110 -3.900 8.048 1.00 96.44 166 TYR A N 1
ATOM 1372 C CA . TYR A 1 166 ? 10.150 -2.500 7.634 1.00 96.44 166 TYR A CA 1
ATOM 1373 C C . TYR A 1 166 ? 10.803 -1.585 8.678 1.00 96.44 166 TYR A C 1
ATOM 1375 O O . TYR A 1 166 ? 10.815 -0.370 8.491 1.00 96.44 166 TYR A O 1
ATOM 1383 N N . GLY A 1 167 ? 11.368 -2.157 9.748 1.00 96.25 167 GLY A N 1
ATOM 1384 C CA . GLY A 1 167 ? 11.913 -1.419 10.892 1.00 96.25 167 GLY A CA 1
ATOM 1385 C C . GLY A 1 167 ? 10.913 -1.210 12.035 1.00 96.25 167 GLY A C 1
ATOM 1386 O O . GLY A 1 167 ? 11.224 -0.516 13.001 1.00 96.25 167 GLY A O 1
ATOM 1387 N N . ASP A 1 168 ? 9.725 -1.810 11.944 1.00 96.94 168 ASP A N 1
ATOM 1388 C CA . ASP A 1 168 ? 8.766 -1.924 13.040 1.00 96.94 168 ASP A CA 1
ATOM 1389 C C . ASP A 1 168 ? 9.318 -2.788 14.192 1.00 96.94 168 ASP A C 1
ATOM 1391 O O . ASP A 1 168 ? 10.205 -3.624 14.008 1.00 96.94 168 ASP A O 1
ATOM 1395 N N . LYS A 1 169 ? 8.808 -2.584 15.412 1.00 96.75 169 LYS A N 1
ATOM 1396 C CA . LYS A 1 169 ? 9.198 -3.406 16.569 1.00 96.75 169 LYS A CA 1
ATOM 1397 C C . LYS A 1 169 ? 8.699 -4.837 16.376 1.00 96.75 169 LYS A C 1
ATOM 1399 O O . LYS A 1 169 ? 7.556 -5.026 15.977 1.00 96.75 169 LYS A O 1
ATOM 1404 N N . LEU A 1 170 ? 9.521 -5.827 16.727 1.00 98.44 170 LEU A N 1
ATOM 1405 C CA . LEU A 1 170 ? 9.089 -7.225 16.740 1.00 98.44 170 LEU A CA 1
ATOM 1406 C C . LEU A 1 170 ? 7.969 -7.424 17.763 1.00 98.44 170 LEU A C 1
ATOM 1408 O O . LEU A 1 170 ? 8.133 -7.101 18.940 1.00 98.44 170 LEU A O 1
ATOM 1412 N N . ASP A 1 171 ? 6.848 -7.967 17.303 1.00 98.31 171 ASP A N 1
ATOM 1413 C CA . ASP A 1 171 ? 5.669 -8.217 18.119 1.00 98.31 171 ASP A CA 1
ATOM 1414 C C . ASP A 1 171 ? 4.830 -9.346 17.498 1.00 98.31 171 ASP A C 1
ATOM 1416 O O . ASP A 1 171 ? 4.288 -9.179 16.397 1.00 98.31 171 ASP A O 1
ATOM 1420 N N . PRO A 1 172 ? 4.689 -10.508 18.164 1.00 97.56 172 PRO A N 1
ATOM 1421 C CA . PRO A 1 172 ? 3.855 -11.584 17.640 1.00 97.56 172 PRO A CA 1
ATOM 1422 C C . PRO A 1 172 ? 2.396 -11.144 17.460 1.00 97.56 172 PRO A C 1
ATOM 1424 O O . PRO A 1 172 ? 1.781 -11.602 16.500 1.00 97.56 172 PRO A O 1
ATOM 1427 N N . PHE A 1 173 ? 1.914 -10.198 18.281 1.00 98.06 173 PHE A N 1
ATOM 1428 C CA . PHE A 1 173 ? 0.555 -9.643 18.255 1.00 98.06 173 PHE A CA 1
ATOM 1429 C C . PHE A 1 173 ? 0.441 -8.335 17.451 1.00 98.06 173 PHE A C 1
ATOM 1431 O O . PHE A 1 173 ? -0.457 -7.521 17.679 1.00 98.06 173 PHE A O 1
ATOM 1438 N N . GLY A 1 174 ? 1.401 -8.062 16.560 1.00 98.31 174 GLY A N 1
ATOM 1439 C CA . GLY A 1 174 ? 1.443 -6.809 15.807 1.00 98.31 174 GLY A CA 1
ATOM 1440 C C . GLY A 1 174 ? 0.191 -6.569 14.955 1.00 98.31 174 GLY A C 1
ATOM 1441 O O . GLY A 1 174 ? -0.308 -5.445 14.915 1.00 98.31 174 GLY A O 1
ATOM 1442 N N . THR A 1 175 ? -0.345 -7.614 14.317 1.00 98.44 175 THR A N 1
ATOM 1443 C CA . THR A 1 175 ? -1.578 -7.535 13.519 1.00 98.44 175 THR A CA 1
ATOM 1444 C C . THR A 1 175 ? -2.774 -7.162 14.394 1.00 98.44 175 THR A C 1
ATOM 1446 O O . THR A 1 175 ? -3.491 -6.214 14.088 1.00 98.44 175 THR A O 1
ATOM 1449 N N . GLU A 1 176 ? -2.957 -7.869 15.503 1.00 98.44 176 GLU A N 1
ATOM 1450 C CA . GLU A 1 176 ? -4.055 -7.699 16.451 1.00 98.44 176 GLU A CA 1
ATOM 1451 C C . GLU A 1 176 ? -4.037 -6.284 17.036 1.00 98.44 176 GLU A C 1
ATOM 1453 O O . GLU A 1 176 ? -5.047 -5.586 17.021 1.00 98.44 176 GLU A O 1
ATOM 1458 N N . LYS A 1 177 ? -2.863 -5.807 17.468 1.00 98.75 177 LYS A N 1
ATOM 1459 C CA . LYS A 1 177 ? -2.700 -4.443 17.993 1.00 98.75 177 LYS A CA 1
ATOM 1460 C C . LYS A 1 177 ? -2.989 -3.370 16.947 1.00 98.75 177 LYS A C 1
ATOM 1462 O O . LYS A 1 177 ? -3.578 -2.347 17.283 1.00 98.75 177 LYS A O 1
ATOM 1467 N N . ALA A 1 178 ? -2.595 -3.585 15.692 1.00 98.69 178 ALA A N 1
ATOM 1468 C CA . ALA A 1 178 ? -2.920 -2.655 14.613 1.00 98.69 178 ALA A CA 1
ATOM 1469 C C . ALA A 1 178 ? -4.431 -2.614 14.332 1.00 98.69 178 ALA A C 1
ATOM 1471 O O . ALA A 1 178 ? -4.989 -1.542 14.104 1.00 98.69 178 ALA A O 1
ATOM 1472 N N . ILE A 1 179 ? -5.112 -3.762 14.391 1.00 98.69 179 ILE A N 1
ATOM 1473 C CA . ILE A 1 179 ? -6.570 -3.830 14.236 1.00 98.69 179 ILE A CA 1
ATOM 1474 C C . ILE A 1 179 ? -7.280 -3.136 15.404 1.00 98.69 179 ILE A C 1
ATOM 1476 O O . ILE A 1 179 ? -8.215 -2.373 15.168 1.00 98.69 179 ILE A O 1
ATOM 1480 N N . GLU A 1 180 ? -6.816 -3.316 16.641 1.00 98.62 180 GLU A N 1
ATOM 1481 C CA . GLU A 1 180 ? -7.369 -2.607 17.802 1.00 98.62 180 GLU A CA 1
ATOM 1482 C C . GLU A 1 180 ? -7.198 -1.085 17.689 1.00 98.62 180 GLU A C 1
ATOM 1484 O O . GLU A 1 180 ? -8.124 -0.331 17.989 1.00 98.62 180 GLU A O 1
ATOM 1489 N N . GLU A 1 181 ? -6.074 -0.607 17.152 1.00 98.62 181 GLU A N 1
ATOM 1490 C CA . GLU A 1 181 ? -5.893 0.815 16.847 1.00 98.62 181 GLU A CA 1
ATOM 1491 C C . GLU A 1 181 ? -6.838 1.313 15.748 1.00 98.62 181 GLU A C 1
ATOM 1493 O O . GLU A 1 181 ? -7.423 2.391 15.881 1.00 98.62 181 GLU A O 1
ATOM 1498 N N . ILE A 1 182 ? -7.057 0.524 14.691 1.00 98.69 182 ILE A N 1
ATOM 1499 C CA . ILE A 1 182 ? -8.050 0.829 13.650 1.00 98.69 182 ILE A CA 1
ATOM 1500 C C . ILE A 1 182 ? -9.453 0.934 14.265 1.00 98.69 182 ILE A C 1
ATOM 1502 O O . ILE A 1 182 ? -10.154 1.921 14.022 1.00 98.69 182 ILE A O 1
ATOM 1506 N N . LYS A 1 183 ? -9.846 -0.038 15.099 1.00 98.31 183 LYS A N 1
ATOM 1507 C CA . LYS A 1 183 ? -11.132 -0.055 15.819 1.00 98.31 183 LYS A CA 1
ATOM 1508 C C . LYS A 1 183 ? -11.272 1.143 16.751 1.00 98.31 183 LYS A C 1
ATOM 1510 O O . LYS A 1 183 ? -12.343 1.740 16.823 1.00 98.31 183 LYS A O 1
ATOM 1515 N N . ARG A 1 184 ? -10.191 1.542 17.426 1.00 98.50 184 ARG A N 1
ATOM 1516 C CA . ARG A 1 184 ? -10.173 2.712 18.308 1.00 98.50 184 ARG A CA 1
ATOM 1517 C C . ARG A 1 184 ? -10.482 4.000 17.546 1.00 98.50 184 ARG A C 1
ATOM 1519 O O . ARG A 1 184 ? -11.252 4.828 18.041 1.00 98.50 184 ARG A O 1
ATOM 1526 N N . ILE A 1 185 ? -9.865 4.213 16.381 1.00 98.62 185 ILE A N 1
ATOM 1527 C CA . ILE A 1 185 ? -9.944 5.499 15.667 1.00 98.62 185 ILE A CA 1
ATOM 1528 C C . ILE A 1 185 ? -11.133 5.603 14.710 1.00 98.62 185 ILE A C 1
ATOM 1530 O O . ILE A 1 185 ? -11.592 6.721 14.451 1.00 98.62 185 ILE A O 1
ATOM 1534 N N . VAL A 1 186 ? -11.642 4.484 14.183 1.00 98.50 186 VAL A N 1
ATOM 1535 C CA . VAL A 1 186 ? -12.789 4.497 13.269 1.00 98.50 186 VAL A CA 1
ATOM 1536 C C . VAL A 1 186 ? -14.045 4.951 14.008 1.00 98.50 186 VAL A C 1
ATOM 1538 O O . VAL A 1 186 ? -14.335 4.516 15.119 1.00 98.50 186 VAL A O 1
ATOM 1541 N N . LYS A 1 187 ? -14.802 5.876 13.418 1.00 97.81 187 LYS A N 1
ATOM 1542 C CA . LYS A 1 187 ? -16.080 6.324 13.982 1.00 97.81 187 LYS A CA 1
ATOM 1543 C C . LYS A 1 187 ? -17.133 5.221 13.867 1.00 97.81 187 LYS A C 1
ATOM 1545 O O . LYS A 1 187 ? -17.104 4.414 12.938 1.00 97.81 187 LYS A O 1
ATOM 1550 N N . LYS A 1 188 ? -18.149 5.256 14.732 1.00 96.50 188 LYS A N 1
ATOM 1551 C CA . LYS A 1 188 ? -19.339 4.406 14.579 1.00 96.50 188 LYS A CA 1
ATOM 1552 C C . LYS A 1 188 ? -19.974 4.610 13.195 1.00 96.50 188 LYS A C 1
ATOM 1554 O O . LYS A 1 188 ? -20.259 5.742 12.804 1.00 96.50 188 LYS A O 1
ATOM 1559 N N . GLY A 1 189 ? -20.197 3.512 12.472 1.00 95.88 189 GLY A N 1
ATOM 1560 C CA . GLY A 1 189 ? -20.699 3.534 11.092 1.00 95.88 189 GLY A CA 1
ATOM 1561 C C . GLY A 1 189 ? -19.667 3.975 10.045 1.00 95.88 189 GLY A C 1
ATOM 1562 O O . GLY A 1 189 ? -20.048 4.255 8.913 1.00 95.88 189 GLY A O 1
ATOM 1563 N N . GLY A 1 190 ? -18.389 4.088 10.419 1.00 97.31 190 GLY A N 1
ATOM 1564 C CA . GLY A 1 190 ? -17.282 4.276 9.487 1.00 97.31 190 GLY A CA 1
ATOM 1565 C C . GLY A 1 190 ? -16.937 2.998 8.722 1.00 97.31 190 GLY A C 1
ATOM 1566 O O . GLY A 1 190 ? -17.482 1.924 8.979 1.00 97.31 190 GLY A O 1
ATOM 1567 N N . PHE A 1 191 ? -16.014 3.129 7.774 1.00 98.00 191 PHE A N 1
ATOM 1568 C CA . PHE A 1 191 ? -15.625 2.062 6.859 1.00 98.00 191 PHE A CA 1
ATOM 1569 C C . PHE A 1 191 ? -14.159 1.684 7.048 1.00 98.00 191 PHE A C 1
ATOM 1571 O O . PHE A 1 191 ? -13.290 2.553 7.133 1.00 98.00 191 PHE A O 1
ATOM 1578 N N . VAL A 1 192 ? -13.889 0.381 7.056 1.00 98.25 192 VAL A N 1
ATOM 1579 C CA . VAL A 1 192 ? -12.538 -0.181 7.099 1.00 98.25 192 VAL A CA 1
ATOM 1580 C C . VAL A 1 192 ? -12.360 -1.080 5.881 1.00 98.25 192 VAL A C 1
ATOM 1582 O O . VAL A 1 192 ? -13.117 -2.028 5.683 1.00 98.25 192 VAL A O 1
ATOM 1585 N N . ILE A 1 193 ? -11.385 -0.750 5.037 1.00 98.50 193 ILE A N 1
ATOM 1586 C CA . ILE A 1 193 ? -11.090 -1.452 3.787 1.00 98.50 193 ILE A CA 1
ATOM 1587 C C . ILE A 1 193 ? -9.717 -2.095 3.925 1.00 98.50 193 ILE A C 1
ATOM 1589 O O . ILE A 1 193 ? -8.700 -1.407 3.926 1.00 98.50 193 ILE A O 1
ATOM 1593 N N . ILE A 1 194 ? -9.675 -3.417 4.027 1.00 98.06 194 ILE A N 1
ATOM 1594 C CA . ILE A 1 194 ? -8.418 -4.146 4.188 1.00 98.06 194 ILE A CA 1
ATOM 1595 C C . ILE A 1 194 ? -8.246 -5.222 3.130 1.00 98.06 194 ILE A C 1
ATOM 1597 O O . ILE A 1 194 ? -9.218 -5.727 2.562 1.00 98.06 194 ILE A O 1
ATOM 1601 N N . SER A 1 195 ? -6.995 -5.600 2.914 1.00 97.69 195 SER A N 1
ATOM 1602 C CA . SER A 1 195 ? -6.625 -6.843 2.251 1.00 97.69 195 SER A CA 1
ATOM 1603 C C . SER A 1 195 ? -5.449 -7.470 2.984 1.00 97.69 195 SER A C 1
ATOM 1605 O O . SER A 1 195 ? -4.574 -6.768 3.488 1.00 97.69 195 SER A O 1
ATOM 1607 N N . VAL A 1 196 ? -5.469 -8.796 3.059 1.00 97.25 196 VAL A N 1
ATOM 1608 C CA . VAL A 1 196 ? -4.445 -9.633 3.689 1.00 97.25 196 VAL A CA 1
ATOM 1609 C C . VAL A 1 196 ? -4.368 -10.958 2.933 1.00 97.25 196 VAL A C 1
ATOM 1611 O O . VAL A 1 196 ? -5.298 -11.322 2.203 1.00 97.25 196 VAL A O 1
ATOM 1614 N N . HIS A 1 197 ? -3.307 -11.731 3.147 1.00 95.25 197 HIS A N 1
ATOM 1615 C CA . HIS A 1 197 ? -3.243 -13.101 2.644 1.00 95.25 197 HIS A CA 1
ATOM 1616 C C . HIS A 1 197 ? -4.175 -14.040 3.426 1.00 95.25 197 HIS A C 1
ATOM 1618 O O . HIS A 1 197 ? -4.015 -14.231 4.632 1.00 95.25 197 HIS A O 1
ATOM 1624 N N . VAL A 1 198 ? -5.122 -14.667 2.724 1.00 95.88 198 VAL A N 1
ATOM 1625 C CA . VAL A 1 198 ? -6.036 -15.670 3.292 1.00 95.88 198 VAL A CA 1
ATOM 1626 C C . VAL A 1 198 ? -5.527 -17.080 2.999 1.00 95.88 198 VAL A C 1
ATOM 1628 O O . VAL A 1 198 ? -5.108 -17.371 1.879 1.00 95.88 198 VAL A O 1
ATOM 1631 N N . HIS A 1 199 ? -5.584 -17.956 3.999 1.00 96.50 199 HIS A N 1
ATOM 1632 C CA . HIS A 1 199 ? -5.214 -19.367 3.907 1.00 96.50 199 HIS A CA 1
ATOM 1633 C C . HIS A 1 199 ? -6.175 -20.238 4.740 1.00 96.50 199 HIS A C 1
ATOM 1635 O O . HIS A 1 199 ? -7.074 -19.730 5.408 1.00 96.50 199 HIS A O 1
ATOM 1641 N N . ASN A 1 200 ? -5.997 -21.559 4.694 1.00 96.38 200 ASN A N 1
ATOM 1642 C CA . ASN A 1 200 ? -6.762 -22.515 5.505 1.00 96.38 200 ASN A CA 1
ATOM 1643 C C . ASN A 1 200 ? -6.390 -22.490 6.996 1.00 96.38 200 ASN A C 1
ATOM 1645 O O . ASN A 1 200 ? -7.179 -22.940 7.817 1.00 96.38 200 ASN A O 1
ATOM 1649 N N . ASP A 1 201 ? -5.222 -21.943 7.334 1.00 97.94 201 ASP A N 1
ATOM 1650 C CA . ASP A 1 201 ? -4.676 -21.882 8.691 1.00 97.94 201 ASP A CA 1
ATOM 1651 C C . ASP A 1 201 ? -3.996 -20.527 8.910 1.00 97.94 201 ASP A C 1
ATOM 1653 O O . ASP A 1 201 ? -3.661 -19.822 7.952 1.00 97.94 201 ASP A O 1
ATOM 1657 N N . ASN A 1 202 ? -3.751 -20.183 10.173 1.00 97.81 202 ASN A N 1
ATOM 1658 C CA . ASN A 1 202 ? -2.990 -18.997 10.549 1.00 97.81 202 ASN A CA 1
ATOM 1659 C C . ASN A 1 202 ? -1.488 -19.323 10.564 1.00 97.81 202 ASN A C 1
ATOM 1661 O O . ASN A 1 202 ? -0.998 -19.949 11.506 1.00 97.81 202 ASN A O 1
ATOM 1665 N N . PHE A 1 203 ? -0.742 -18.889 9.544 1.00 97.88 203 PHE A N 1
ATOM 1666 C CA . PHE A 1 203 ? 0.710 -19.106 9.466 1.00 97.88 203 PHE A CA 1
ATOM 1667 C C . PHE A 1 203 ? 1.516 -17.821 9.589 1.00 97.88 203 PHE A C 1
ATOM 1669 O O . PHE A 1 203 ? 1.123 -16.767 9.091 1.00 97.88 203 PHE A O 1
ATOM 1676 N N . VAL A 1 204 ? 2.711 -17.951 10.168 1.00 98.12 204 VAL A N 1
ATOM 1677 C CA . VAL A 1 204 ? 3.742 -16.912 10.171 1.00 98.12 204 VAL A CA 1
ATOM 1678 C C . VAL A 1 204 ? 4.879 -17.335 9.246 1.00 98.12 204 VAL A C 1
ATOM 1680 O O . VAL A 1 204 ? 5.613 -18.277 9.536 1.00 98.12 204 VAL A O 1
ATOM 1683 N N . PHE A 1 205 ? 5.074 -16.591 8.162 1.00 96.81 205 PHE A N 1
ATOM 1684 C CA . PHE A 1 205 ? 6.280 -16.643 7.344 1.00 96.81 205 PHE A CA 1
ATOM 1685 C C . PHE A 1 205 ? 7.198 -15.522 7.824 1.00 96.81 205 PHE A C 1
ATOM 1687 O O . PHE A 1 205 ? 7.100 -14.385 7.356 1.00 96.81 205 PHE A O 1
ATOM 1694 N N . PHE A 1 206 ? 8.031 -15.831 8.825 1.00 97.12 206 PHE A N 1
ATOM 1695 C CA . PHE A 1 206 ? 8.828 -14.835 9.547 1.00 97.12 206 PHE A CA 1
ATOM 1696 C C . PHE A 1 206 ? 9.555 -13.872 8.599 1.00 97.12 206 PHE A C 1
ATOM 1698 O O . PHE A 1 206 ? 10.108 -14.282 7.579 1.00 97.12 206 PHE A O 1
ATOM 1705 N N . ASN A 1 207 ? 9.525 -12.583 8.948 1.00 94.25 207 ASN A N 1
ATOM 1706 C CA . ASN A 1 207 ? 10.033 -11.453 8.166 1.00 94.25 207 ASN A CA 1
ATOM 1707 C C . ASN A 1 207 ? 9.352 -11.208 6.805 1.00 94.25 207 ASN A C 1
ATOM 1709 O O . ASN A 1 207 ? 9.504 -10.123 6.259 1.00 94.25 207 ASN A O 1
ATOM 1713 N N . ALA A 1 208 ? 8.571 -12.144 6.262 1.00 95.44 208 ALA A N 1
ATOM 1714 C CA . ALA A 1 208 ? 7.852 -11.966 5.007 1.00 95.44 208 ALA A CA 1
ATOM 1715 C C . ALA A 1 208 ? 6.420 -11.472 5.241 1.00 95.44 208 ALA A C 1
ATOM 1717 O O . ALA A 1 208 ? 6.118 -10.338 4.869 1.00 95.44 208 ALA A O 1
ATOM 1718 N N . HIS A 1 209 ? 5.550 -12.309 5.815 1.00 97.31 209 HIS A N 1
ATOM 1719 C CA . HIS A 1 209 ? 4.123 -12.035 6.031 1.00 97.31 209 HIS A CA 1
ATOM 1720 C C . HIS A 1 209 ? 3.468 -13.075 6.952 1.00 97.31 209 HIS A C 1
ATOM 1722 O O . HIS A 1 209 ? 4.030 -14.137 7.222 1.00 97.31 209 HIS A O 1
ATOM 1728 N N . ARG A 1 210 ? 2.247 -12.786 7.397 1.00 98.12 210 ARG A N 1
ATOM 1729 C CA . ARG A 1 210 ? 1.305 -13.763 7.947 1.00 98.12 210 ARG A CA 1
ATOM 1730 C C . ARG A 1 210 ? 0.244 -14.130 6.917 1.00 98.12 210 ARG A C 1
ATOM 1732 O O . ARG A 1 210 ? -0.044 -13.360 6.004 1.00 98.12 210 ARG A O 1
ATOM 1739 N N . THR A 1 211 ? -0.350 -15.297 7.093 1.00 97.94 211 THR A N 1
ATOM 1740 C CA . THR A 1 211 ? -1.602 -15.667 6.427 1.00 97.94 211 THR A CA 1
ATOM 1741 C C . THR A 1 211 ? -2.650 -15.937 7.490 1.00 97.94 211 THR A C 1
ATOM 1743 O O . THR A 1 211 ? -2.296 -16.356 8.594 1.00 97.94 211 THR A O 1
ATOM 1746 N N . PHE A 1 212 ? -3.912 -15.678 7.168 1.00 98.25 212 PHE A N 1
ATOM 1747 C CA . PHE A 1 212 ? -5.010 -15.786 8.119 1.00 98.25 212 PHE A CA 1
ATOM 1748 C C . PHE A 1 212 ? -6.115 -16.682 7.581 1.00 98.25 212 PHE A C 1
ATOM 1750 O O . PHE A 1 212 ? -6.421 -16.651 6.387 1.00 98.25 212 PHE A O 1
ATOM 1757 N N . THR A 1 213 ? -6.781 -17.415 8.465 1.00 98.38 213 THR A N 1
ATOM 1758 C CA . THR A 1 213 ? -8.098 -17.953 8.145 1.00 98.38 213 THR A CA 1
ATOM 1759 C C . THR A 1 213 ? -9.089 -16.809 7.986 1.00 98.38 213 THR A C 1
ATOM 1761 O O . THR A 1 213 ? -8.965 -15.737 8.590 1.00 98.38 213 THR A O 1
ATOM 1764 N N . ARG A 1 214 ? -10.098 -17.033 7.144 1.00 97.06 214 ARG A N 1
ATOM 1765 C CA . ARG A 1 214 ? -11.156 -16.048 6.915 1.00 97.06 214 ARG A CA 1
ATOM 1766 C C . ARG A 1 214 ? -11.906 -15.707 8.206 1.00 97.06 214 ARG A C 1
ATOM 1768 O O . ARG A 1 214 ? -12.210 -14.540 8.428 1.00 97.06 214 ARG A O 1
ATOM 1775 N N . ASP A 1 215 ? -12.193 -16.703 9.036 1.00 97.56 215 ASP A N 1
ATOM 1776 C CA . ASP A 1 215 ? -12.955 -16.492 10.268 1.00 97.56 215 ASP A CA 1
ATOM 1777 C C . ASP A 1 215 ? -12.135 -15.691 11.281 1.00 97.56 215 ASP A C 1
ATOM 1779 O O . ASP A 1 215 ? -12.648 -14.727 11.837 1.00 97.56 215 ASP A O 1
ATOM 1783 N N . TYR A 1 216 ? -10.835 -15.988 11.409 1.00 97.25 216 TYR A N 1
ATOM 1784 C CA . TYR A 1 216 ? -9.938 -15.253 12.302 1.00 97.25 216 TYR A CA 1
ATOM 1785 C C . TYR A 1 216 ? -9.858 -13.763 11.953 1.00 97.25 216 TYR A C 1
ATOM 1787 O O . TYR A 1 216 ? -10.003 -12.911 12.828 1.00 97.25 216 TYR A O 1
ATOM 1795 N N . ILE A 1 217 ? -9.669 -13.421 10.669 1.00 96.44 217 ILE A N 1
ATOM 1796 C CA . ILE A 1 217 ? -9.600 -12.007 10.270 1.00 96.44 217 ILE A CA 1
ATOM 1797 C C . ILE A 1 217 ? -10.941 -11.291 10.482 1.00 96.44 217 ILE A C 1
ATOM 1799 O O . ILE A 1 217 ? -10.942 -10.144 10.914 1.00 96.44 217 ILE A O 1
ATOM 1803 N N . ILE A 1 218 ? -12.078 -11.945 10.220 1.00 95.88 218 ILE A N 1
ATOM 1804 C CA . ILE A 1 218 ? -13.407 -11.343 10.416 1.00 95.88 218 ILE A CA 1
ATOM 1805 C C . ILE A 1 218 ? -13.704 -11.132 11.905 1.00 95.88 218 ILE A C 1
ATOM 1807 O O . ILE A 1 218 ? -14.206 -10.071 12.280 1.00 95.88 218 ILE A O 1
ATOM 1811 N N . GLU A 1 219 ? -13.376 -12.109 12.750 1.00 96.75 219 GLU A N 1
ATOM 1812 C CA . GLU A 1 219 ? -13.596 -12.043 14.197 1.00 96.75 219 GLU A CA 1
ATOM 1813 C C . GLU A 1 219 ? -12.842 -10.868 14.830 1.00 96.75 219 GLU A C 1
ATOM 1815 O O . GLU A 1 219 ? -13.410 -10.154 15.651 1.00 96.75 219 GLU A O 1
ATOM 1820 N N . MET A 1 220 ? -11.617 -10.572 14.382 1.00 96.06 220 MET A N 1
ATOM 1821 C CA . MET A 1 220 ? -10.858 -9.423 14.896 1.00 96.06 220 MET A CA 1
ATOM 1822 C C . MET A 1 220 ? -11.544 -8.064 14.651 1.00 96.06 220 MET A C 1
ATOM 1824 O O . MET A 1 220 ? -11.331 -7.128 15.424 1.00 96.06 220 MET A O 1
ATOM 1828 N N . PHE A 1 221 ? -12.381 -7.944 13.612 1.00 93.56 221 PHE A N 1
ATOM 1829 C CA . PHE A 1 221 ? -13.151 -6.728 13.299 1.00 93.56 221 PHE A CA 1
ATOM 1830 C C . PHE A 1 221 ? -14.581 -6.724 13.855 1.00 93.56 221 PHE A C 1
ATOM 1832 O O . PHE A 1 221 ? -15.312 -5.757 13.620 1.00 93.56 221 PHE A O 1
ATOM 1839 N N . SER A 1 222 ? -14.975 -7.782 14.564 1.00 86.31 222 SER A N 1
ATOM 1840 C CA . SER A 1 222 ? -16.244 -7.839 15.299 1.00 86.31 222 SER A CA 1
ATOM 1841 C C . SER A 1 222 ? -16.138 -7.101 16.638 1.00 86.31 222 SER A C 1
ATOM 1843 O O . SER A 1 222 ? -17.186 -6.573 17.072 1.00 86.31 222 SER A O 1
#

Solvent-accessible surface area (backbone atoms only — not comparable to full-atom values): 13091 Å² total; per-residue (Å²): 132,86,59,64,67,60,52,52,53,50,52,52,46,50,54,51,52,52,48,54,53,53,62,56,63,71,66,84,81,82,88,88,77,61,62,65,56,57,50,51,49,55,54,46,65,62,54,47,75,75,43,86,90,57,88,87,54,85,80,74,66,75,78,70,81,80,71,86,57,98,62,86,88,73,66,62,67,64,53,53,50,53,55,51,50,52,52,51,52,63,74,66,62,56,87,40,38,40,34,42,56,35,60,64,70,62,52,57,58,52,14,73,80,36,40,29,40,41,30,27,79,74,72,77,81,95,74,83,54,75,46,51,42,83,40,82,34,48,68,67,54,58,99,59,55,69,49,64,38,57,29,38,37,28,47,70,32,54,41,40,42,22,44,37,67,86,74,49,66,76,32,97,58,25,37,60,44,24,46,51,38,49,62,44,21,37,20,92,92,42,49,78,48,73,42,63,52,73,42,95,50,76,44,77,45,83,56,71,36,33,31,30,24,69,66,61,60,52,57,75,76,106

Sequence (222 aa):
MFNLRKLKNWLKKIVLLTYKIVNSIESKRNIFDLSWYFRDLFVFSKLSRKNKNLIFNLIDIYPCLNDKTKHTPVEPIYFYQDAWAARKIFELKPKFLVDIASSIKTISIISQFIPVFFVDIRLPENVKLKNFTFVSASATDLPFKNNSVECISSLCVLEHIGLGRYGDKLDPFGTEKAIEEIKRIVKKGGFVIISVHVHNDNFVFFNAHRTFTRDYIIEMFS

Nearest PDB structures (foldseek):
  6f5z-assembly1_A  TM=6.688E-01  e=3.738E-06  Haloferax volcanii DS2
  6f5z-assembly1_B  TM=6.423E-01  e=3.503E-06  Haloferax volcanii DS2
  1vlm-assembly2_B  TM=6.836E-01  e=1.852E-04  Thermotoga maritima MSB8
  5wmm-assembly1_A  TM=4.917E-01  e=4.785E-03  Micromonospora sp. ML1

pLDDT: mean 91.31, std 12.06, range [49.59, 98.81]

Radius of gyration: 24.92 Å; Cα contacts (8 Å, |Δi|>4): 283; chains: 1; bounding box: 71×40×60 Å

Mean predicted aligned error: 8.03 Å

Secondary structure (DSSP, 8-state):
---HHHHHHHHHHHHHHHHHHHHHH-SSS-----HHHHHHHHHHHHHGGG-TTS---GGG----TT---SS----HHHHHHHHHHHHHHHHH--S-EEEES--HHHHHHHTTTS-EEEEESSPPTT--BTTEEEEE-BTTB-SS-TT-EEEEEEES-GGGTTS-TTSPPP-TTHHHHHHHHHHHHEEEEEEEEEE--B-SS-EEETTTEEEB-HHHHHHHT-

Foldseek 3Di:
DPPVVVVVVVVVLVVQLVVLVVVLPPPDDDDDDCVVVVVVVVVCVVVVVVPPPDDDDPSPDHDPPPCPDPDDDDPPQCVVQLVVLLVVCVVLVDQEEEEEPDDPVSVLVSQVPHQYEYEDCDDDPPDDHPSYHYDNDQLLDDPAAFQAGQYYEYEAHLFQFQLCLRPHHNDPCRSLSSLVVVNRRHHVNGYYHYDHAEDPDWDDPRSPGTYHHPVVVVVSND